Protein AF-A0A519E6A5-F1 (afdb_monomer)

Foldseek 3Di:
DLVPDDFLKKKFQPADQLLPQDDDPPPDDDQPLQDEAEDPGQFFSFKIWIANAADDPSLVLSLLLCVQQPPPDDPVSSCSSDPVVVPDDDHRDIPDMFGETEDEDDPNYKYKYFDLFKYKYKDQPPWKWWWKDAPNIIMIITWDDDPPPVRHSLVSVVNNCVVRVIQTAKMFRLDDPVCPVVLVSLCVSCCVQAVNDSSQWIWMWMAGSVGFIKTWIWGDGPPDPGSMTGTNDMDRTDIDSDSPD

pLDDT: mean 84.35, std 12.45, range [44.91, 97.38]

Secondary structure (DSSP, 8-state):
-GGG--TT-EEEESS--GGG-PPPP--SSS---SSEEE--SS-EEEEEEEESS--TTHHHHHHHHHHHHSTT--HHHHHTTSGGG--S-SSTTEEEEEEEEE----TT-EEEEE-SSEEEE---SS-EEEEEEETTEEEEEEE----SGGG-HHHHHHHHHHHTT-EEEEEE-S--GGGHHHHHHHHHHHGGGTTT-GGGEEEEEEE-TTS-EEEEEEE--TT-SSSEEEEEEEE----BSSS--

Nearest PDB structures (foldseek):
  2f9z-assembly2_D  TM=4.496E-01  e=6.636E-03  Thermotoga maritima MSB8
  1hzg-assembly1_A  TM=3.534E-01  e=3.071E-03  Escherichia coli
  4rjv-assembly2_C  TM=4.096E-01  e=3.770E+00  synthetic construct

Mean predicted aligned error: 6.35 Å

Structure (mmCIF, N/CA/C/O backbone):
data_AF-A0A519E6A5-F1
#
_entry.id   AF-A0A519E6A5-F1
#
loop_
_atom_site.group_PDB
_atom_site.id
_atom_site.type_symbol
_atom_site.label_atom_id
_atom_site.label_alt_id
_atom_site.label_comp_id
_atom_site.label_asym_id
_atom_site.label_entity_id
_atom_site.label_seq_id
_atom_site.pdbx_PDB_ins_code
_atom_site.Cartn_x
_atom_site.Cartn_y
_atom_site.Cartn_z
_atom_site.occupancy
_atom_site.B_iso_or_equiv
_atom_site.auth_seq_id
_atom_site.auth_comp_id
_atom_site.auth_asym_id
_atom_site.auth_atom_id
_atom_site.pdbx_PDB_model_num
ATOM 1 N N . MET A 1 1 ? 11.679 -4.375 5.952 1.00 85.69 1 MET A N 1
ATOM 2 C CA . MET A 1 1 ? 11.578 -4.521 4.478 1.00 85.69 1 MET A CA 1
ATOM 3 C C . MET A 1 1 ? 11.037 -3.272 3.785 1.00 85.69 1 MET A C 1
ATOM 5 O O . MET A 1 1 ? 11.608 -2.872 2.773 1.00 85.69 1 MET A O 1
ATOM 9 N N . PHE A 1 2 ? 9.936 -2.681 4.269 1.00 90.06 2 PHE A N 1
ATOM 10 C CA . PHE A 1 2 ? 9.250 -1.572 3.602 1.00 90.06 2 PHE A CA 1
ATOM 11 C C . PHE A 1 2 ? 10.129 -0.314 3.521 1.00 90.06 2 PHE A C 1
ATOM 13 O O . PHE A 1 2 ? 10.082 0.413 2.533 1.00 90.06 2 PHE A O 1
ATOM 20 N N . GLU A 1 3 ? 11.041 -0.132 4.480 1.00 89.19 3 GLU A N 1
ATOM 21 C CA . GLU A 1 3 ? 12.060 0.920 4.500 1.00 89.19 3 GLU A CA 1
ATOM 22 C C . GLU A 1 3 ? 13.059 0.866 3.337 1.00 89.19 3 GLU A C 1
ATOM 24 O O . GLU A 1 3 ? 13.729 1.856 3.054 1.00 89.19 3 GLU A O 1
ATOM 29 N N . LYS A 1 4 ? 13.175 -0.280 2.656 1.00 90.75 4 LYS A N 1
ATOM 30 C CA . LYS A 1 4 ? 14.103 -0.479 1.533 1.00 90.75 4 LYS A CA 1
ATOM 31 C C . LYS A 1 4 ? 13.436 -0.275 0.169 1.00 90.75 4 LYS A C 1
ATOM 33 O O . LYS A 1 4 ? 14.115 -0.364 -0.858 1.00 90.75 4 LYS A O 1
ATOM 38 N N . ILE A 1 5 ? 12.122 -0.045 0.133 1.00 94.38 5 ILE A N 1
ATOM 39 C CA . ILE A 1 5 ? 11.362 0.103 -1.111 1.00 94.38 5 ILE A CA 1
ATOM 40 C C . ILE A 1 5 ? 11.684 1.455 -1.760 1.00 94.38 5 ILE A C 1
ATOM 42 O O . ILE A 1 5 ? 11.867 2.461 -1.081 1.00 94.38 5 ILE A O 1
ATOM 46 N N . LYS A 1 6 ? 11.791 1.473 -3.091 1.00 93.75 6 LYS A N 1
ATOM 47 C CA . LYS A 1 6 ? 12.136 2.646 -3.900 1.00 93.75 6 LYS A CA 1
ATOM 48 C C . LYS A 1 6 ? 11.366 2.602 -5.236 1.00 93.75 6 LYS A C 1
ATOM 50 O O . LYS A 1 6 ? 11.028 1.502 -5.675 1.00 93.75 6 LYS A O 1
ATOM 55 N N . PRO A 1 7 ? 11.161 3.733 -5.939 1.00 95.56 7 PRO A N 1
ATOM 56 C CA . PRO A 1 7 ? 10.425 3.776 -7.216 1.00 95.56 7 PRO A CA 1
ATOM 57 C C . PRO A 1 7 ? 10.974 2.813 -8.279 1.00 95.56 7 PRO A C 1
ATOM 59 O O . PRO A 1 7 ? 12.165 2.837 -8.528 1.00 95.56 7 PRO A O 1
ATOM 62 N N . GLY A 1 8 ? 10.183 1.942 -8.893 1.00 93.25 8 GLY A N 1
ATOM 63 C CA . GLY A 1 8 ? 10.650 0.885 -9.799 1.00 93.25 8 GLY A CA 1
ATOM 64 C C . GLY A 1 8 ? 10.977 -0.436 -9.092 1.00 93.25 8 GLY A C 1
ATOM 65 O O . GLY A 1 8 ? 11.491 -1.355 -9.713 1.00 93.25 8 GLY A O 1
ATOM 66 N N . HIS A 1 9 ? 10.714 -0.561 -7.789 1.00 94.19 9 HIS A N 1
ATOM 67 C CA . HIS A 1 9 ? 10.549 -1.883 -7.172 1.00 94.19 9 HIS A CA 1
ATOM 68 C C . HIS A 1 9 ? 9.141 -2.415 -7.444 1.00 94.19 9 HIS A C 1
ATOM 70 O O . HIS A 1 9 ? 8.232 -1.640 -7.737 1.00 94.19 9 HIS A O 1
ATOM 76 N N . VAL A 1 10 ? 8.964 -3.726 -7.309 1.00 94.00 10 VAL A N 1
ATOM 77 C CA . VAL A 1 10 ? 7.671 -4.400 -7.456 1.00 94.00 10 VAL A CA 1
ATOM 78 C C . VAL A 1 10 ? 7.206 -4.934 -6.109 1.00 94.00 10 VAL A C 1
ATOM 80 O O . VAL A 1 10 ? 7.981 -5.584 -5.405 1.00 94.00 10 VAL A O 1
ATOM 83 N N . LEU A 1 11 ? 5.947 -4.662 -5.767 1.00 95.44 11 LEU A N 1
ATOM 84 C CA . LEU A 1 11 ? 5.195 -5.392 -4.751 1.00 95.44 11 LEU A CA 1
ATOM 85 C C . LEU A 1 11 ? 4.499 -6.567 -5.434 1.00 95.44 11 LEU A C 1
ATOM 87 O O . LEU A 1 11 ? 3.671 -6.355 -6.316 1.00 95.44 11 LEU A O 1
ATOM 91 N N . ARG A 1 12 ? 4.829 -7.787 -5.024 1.00 93.81 12 ARG A N 1
ATOM 92 C CA . ARG A 1 12 ? 4.220 -9.016 -5.528 1.00 93.81 12 ARG A CA 1
ATOM 93 C C . ARG A 1 12 ? 3.328 -9.623 -4.461 1.00 93.81 12 ARG A C 1
ATOM 95 O O . ARG A 1 12 ? 3.822 -10.071 -3.425 1.00 93.81 12 ARG A O 1
ATOM 102 N N . PHE A 1 13 ? 2.026 -9.657 -4.715 1.00 93.56 13 PHE A N 1
ATOM 103 C CA . PHE A 1 13 ? 1.047 -10.225 -3.790 1.00 93.56 13 PHE A CA 1
ATOM 104 C C . PHE A 1 13 ? 0.799 -11.706 -4.117 1.00 93.56 13 PHE A C 1
ATOM 106 O O . PHE A 1 13 ? 0.029 -12.038 -5.011 1.00 93.56 13 PHE A O 1
ATOM 113 N N . ASN A 1 14 ? 1.432 -12.628 -3.387 1.00 90.00 14 ASN A N 1
ATOM 114 C CA . ASN A 1 14 ? 1.323 -14.071 -3.668 1.00 90.00 14 ASN A CA 1
ATOM 115 C C . ASN A 1 14 ? -0.021 -14.697 -3.242 1.00 90.00 14 ASN A C 1
ATOM 117 O O . ASN A 1 14 ? -0.228 -15.890 -3.449 1.00 90.00 14 ASN A O 1
ATOM 121 N N . GLY A 1 15 ? -0.902 -13.922 -2.607 1.00 86.12 15 GLY A N 1
ATOM 122 C CA . GLY A 1 15 ? -2.275 -14.311 -2.294 1.00 86.12 15 GLY A CA 1
ATOM 123 C C . GLY A 1 15 ? -3.263 -13.592 -3.205 1.00 86.12 15 GLY A C 1
ATOM 124 O O . GLY A 1 15 ? -3.339 -13.858 -4.403 1.00 86.12 15 GLY A O 1
ATOM 125 N N . THR A 1 16 ? -4.011 -12.660 -2.626 1.00 88.00 16 THR A N 1
ATOM 126 C CA . THR A 1 16 ? -5.052 -11.898 -3.326 1.00 88.00 16 THR A CA 1
ATOM 127 C C . THR A 1 16 ? -4.467 -10.615 -3.911 1.00 88.00 16 THR A C 1
ATOM 129 O O . THR A 1 16 ? -3.743 -9.904 -3.214 1.00 88.00 16 THR A O 1
ATOM 132 N N . ASP A 1 17 ? -4.796 -10.286 -5.166 1.00 90.25 17 ASP A N 1
ATOM 133 C CA . ASP A 1 17 ? -4.488 -8.959 -5.707 1.00 90.25 17 ASP A CA 1
ATOM 134 C C . ASP A 1 17 ? -5.293 -7.909 -4.935 1.00 90.25 17 ASP A C 1
ATOM 136 O O . ASP A 1 17 ? -6.527 -7.991 -4.945 1.00 90.25 17 ASP A O 1
ATOM 140 N N . PRO A 1 18 ? -4.650 -6.900 -4.317 1.00 89.94 18 PRO A N 1
ATOM 141 C CA . PRO A 1 18 ? -5.379 -5.803 -3.707 1.00 89.94 18 PRO A CA 1
ATOM 142 C C . PRO A 1 18 ? -6.392 -5.167 -4.663 1.00 89.94 18 PRO A C 1
ATOM 144 O O . PRO A 1 18 ? -7.473 -4.809 -4.219 1.00 89.94 18 PRO A O 1
ATOM 147 N N . GLY A 1 19 ? -6.093 -5.063 -5.964 1.00 87.19 19 GLY A N 1
ATOM 148 C CA . GLY A 1 19 ? -6.992 -4.481 -6.967 1.00 87.19 19 GLY A CA 1
ATOM 149 C C . GLY A 1 19 ? -8.316 -5.230 -7.151 1.00 87.19 19 GLY A C 1
ATOM 150 O O . GLY A 1 19 ? -9.294 -4.619 -7.570 1.00 87.19 19 GLY A O 1
ATOM 151 N N . ASN A 1 20 ? -8.364 -6.513 -6.784 1.00 86.50 20 ASN A N 1
ATOM 152 C CA . ASN A 1 20 ? -9.553 -7.362 -6.901 1.00 86.50 20 ASN A CA 1
ATOM 153 C C . ASN A 1 20 ? -10.357 -7.456 -5.595 1.00 86.50 20 ASN A C 1
ATOM 155 O O . ASN A 1 20 ? -11.395 -8.117 -5.561 1.00 86.50 20 ASN A O 1
ATOM 159 N N . ILE A 1 21 ? -9.888 -6.833 -4.509 1.00 85.75 21 ILE A N 1
ATOM 160 C CA . ILE A 1 21 ? -10.615 -6.815 -3.239 1.00 85.75 21 ILE A CA 1
ATOM 161 C C . ILE A 1 21 ? -11.747 -5.797 -3.354 1.00 85.75 21 ILE A C 1
ATOM 163 O O . ILE A 1 21 ? -11.518 -4.585 -3.366 1.00 85.75 21 ILE A O 1
ATOM 167 N N . VAL A 1 22 ? -12.969 -6.314 -3.454 1.00 78.19 22 VAL A N 1
ATOM 168 C CA . VAL A 1 22 ? -14.191 -5.515 -3.523 1.00 78.19 22 VAL A CA 1
ATOM 169 C C . VAL A 1 22 ? -14.708 -5.298 -2.104 1.00 78.19 22 VAL A C 1
ATOM 171 O O . VAL A 1 22 ? -14.960 -6.279 -1.398 1.00 78.19 22 VAL A O 1
ATOM 174 N N . PRO A 1 23 ? -14.885 -4.043 -1.664 1.00 76.56 23 PRO A N 1
ATOM 175 C CA . PRO A 1 23 ? -15.472 -3.789 -0.365 1.00 76.56 23 PRO A CA 1
ATOM 176 C C . PRO A 1 23 ? -16.902 -4.329 -0.264 1.00 76.56 23 PRO A C 1
ATOM 178 O O . PRO A 1 23 ? -17.639 -4.292 -1.253 1.00 76.56 23 PRO A O 1
ATOM 181 N N . PRO A 1 24 ? -17.337 -4.797 0.920 1.00 72.69 24 PRO A N 1
ATOM 182 C CA . PRO A 1 24 ? -18.739 -5.112 1.148 1.00 72.69 24 PRO A CA 1
ATOM 183 C C . PRO A 1 24 ? -19.619 -3.912 0.798 1.00 72.69 24 PRO A C 1
ATOM 185 O O . PRO A 1 24 ? -19.253 -2.768 1.079 1.00 72.69 24 PRO A O 1
ATOM 188 N N . ALA A 1 25 ? -20.796 -4.174 0.226 1.00 68.81 25 ALA A N 1
ATOM 189 C CA . ALA A 1 25 ? -21.765 -3.123 -0.052 1.00 68.81 25 ALA A CA 1
ATOM 190 C C . ALA A 1 25 ? -22.071 -2.331 1.230 1.00 68.81 25 ALA A C 1
ATOM 192 O O . ALA A 1 25 ? -22.265 -2.909 2.306 1.00 68.81 25 ALA A O 1
ATOM 193 N N . ALA A 1 26 ? -22.124 -1.004 1.117 1.00 61.91 26 ALA A N 1
ATOM 194 C CA . ALA A 1 26 ? -22.554 -0.155 2.215 1.00 61.91 26 ALA A CA 1
ATOM 195 C C . ALA A 1 26 ? -24.031 -0.458 2.515 1.00 61.91 26 ALA A C 1
ATOM 197 O O . ALA A 1 26 ? -24.935 -0.038 1.803 1.00 61.91 26 ALA A O 1
ATOM 198 N N . THR A 1 27 ? -24.279 -1.236 3.566 1.00 57.34 27 THR A N 1
ATOM 199 C CA . THR A 1 27 ? -25.630 -1.607 4.021 1.00 57.34 27 THR A CA 1
ATOM 200 C C . THR A 1 27 ? -26.369 -0.481 4.755 1.00 57.34 27 THR A C 1
ATOM 202 O O . THR A 1 27 ? -27.529 -0.655 5.108 1.00 57.34 27 THR A O 1
ATOM 205 N N . ALA A 1 28 ? -25.715 0.657 5.013 1.00 55.38 28 ALA A N 1
ATOM 206 C CA . ALA A 1 28 ? -26.284 1.780 5.754 1.00 55.38 28 ALA A CA 1
ATOM 207 C C . ALA A 1 28 ? -26.576 2.952 4.810 1.00 55.38 28 ALA A C 1
ATOM 209 O O . ALA A 1 28 ? -25.737 3.318 3.987 1.00 55.38 28 ALA A O 1
ATOM 210 N N . VAL A 1 29 ? -27.759 3.553 4.953 1.00 50.91 29 VAL A N 1
ATOM 211 C CA . VAL A 1 29 ? -28.113 4.812 4.289 1.00 50.91 29 VAL A CA 1
ATOM 212 C C . VAL A 1 29 ? -27.473 5.946 5.092 1.00 50.91 29 VAL A C 1
ATOM 214 O O . VAL A 1 29 ? -27.992 6.343 6.131 1.00 50.91 29 VAL A O 1
ATOM 217 N N . GLY A 1 30 ? -26.320 6.435 4.633 1.00 55.16 30 GLY A N 1
ATOM 218 C CA . GLY A 1 30 ? -25.562 7.510 5.284 1.00 55.16 30 GLY A CA 1
ATOM 219 C C . GLY A 1 30 ? -24.211 7.063 5.853 1.00 55.16 30 GLY A C 1
ATOM 220 O O . GLY A 1 30 ? -23.898 5.876 5.921 1.00 55.16 30 GLY A O 1
ATOM 221 N N . ASN A 1 31 ? -23.389 8.042 6.240 1.00 58.28 31 ASN A N 1
ATOM 222 C CA . ASN A 1 31 ? -22.068 7.810 6.825 1.00 58.28 31 ASN A CA 1
ATOM 223 C C . ASN A 1 31 ? -22.216 7.423 8.305 1.00 58.28 31 ASN A C 1
ATOM 225 O O . ASN A 1 31 ? -22.321 8.309 9.152 1.00 58.28 31 ASN A O 1
ATOM 229 N N . ASP A 1 32 ? -22.211 6.128 8.629 1.00 61.38 32 ASP A N 1
ATOM 230 C CA . ASP A 1 32 ? -22.093 5.671 10.020 1.00 61.38 32 ASP A CA 1
ATOM 231 C C . ASP A 1 32 ? -20.624 5.456 10.399 1.00 61.38 32 ASP A C 1
ATOM 233 O O . ASP A 1 32 ? -20.059 4.363 10.357 1.00 61.38 32 ASP A O 1
ATOM 237 N N . ILE A 1 33 ? -20.014 6.572 10.770 1.00 61.88 33 ILE A N 1
ATOM 238 C CA . ILE A 1 33 ? -18.617 6.696 11.192 1.00 61.88 33 ILE A CA 1
ATOM 239 C C . ILE A 1 33 ? -18.444 6.488 12.701 1.00 61.88 33 ILE A C 1
ATOM 241 O O . ILE A 1 33 ? -17.343 6.655 13.224 1.00 61.88 33 ILE A O 1
ATOM 245 N N . THR A 1 34 ? -19.533 6.168 13.407 1.00 61.12 34 THR A N 1
ATOM 246 C CA . THR A 1 34 ? -19.558 6.044 14.871 1.00 61.12 34 THR A CA 1
ATOM 247 C C . THR A 1 34 ? -19.243 4.630 15.356 1.00 61.12 34 THR A C 1
ATOM 249 O O . THR A 1 34 ? -18.907 4.440 16.529 1.00 61.12 34 THR A O 1
ATOM 252 N N . ALA A 1 35 ? -19.274 3.648 14.451 1.00 66.12 35 ALA A N 1
ATOM 253 C CA . ALA A 1 35 ? -18.934 2.259 14.720 1.00 66.12 35 ALA A CA 1
ATOM 254 C C . ALA A 1 35 ? -17.672 1.818 13.961 1.00 66.12 35 ALA A C 1
ATOM 256 O O . ALA A 1 35 ? -17.464 2.154 12.794 1.00 66.12 35 ALA A O 1
ATOM 257 N N . GLU A 1 36 ? -16.844 1.006 14.622 1.00 74.25 36 GLU A N 1
ATOM 258 C CA . GLU A 1 36 ? -15.796 0.240 13.955 1.00 74.25 36 GLU A CA 1
ATOM 259 C C . GLU A 1 36 ? -16.326 -1.146 13.587 1.00 74.25 36 GLU A C 1
ATOM 261 O O . GLU A 1 36 ? -16.901 -1.848 14.417 1.00 74.25 36 GLU A O 1
ATOM 266 N N . THR A 1 37 ? -16.153 -1.545 12.332 1.00 83.00 37 THR A N 1
ATOM 267 C CA . THR A 1 37 ? -16.633 -2.837 11.834 1.00 83.00 37 THR A CA 1
ATOM 268 C C . THR A 1 37 ? -15.453 -3.763 11.580 1.00 83.00 37 THR A C 1
ATOM 270 O O . THR A 1 37 ? -14.467 -3.371 10.955 1.00 83.00 37 THR A O 1
ATOM 273 N N . LEU A 1 38 ? -15.542 -5.007 12.053 1.00 86.25 38 LEU A N 1
ATOM 274 C CA . LEU A 1 38 ? -14.537 -6.015 11.732 1.00 86.25 38 LEU A CA 1
ATOM 275 C C . LEU A 1 38 ? -14.529 -6.270 10.218 1.00 86.25 38 LEU A C 1
ATOM 277 O O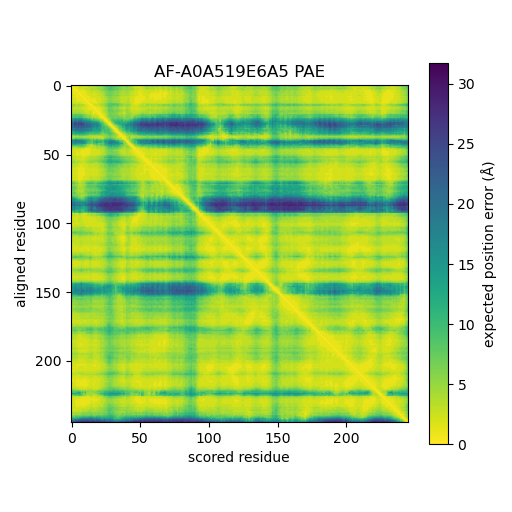 . LEU A 1 38 ? -15.549 -6.614 9.621 1.00 86.25 38 LEU A O 1
ATOM 281 N N . TRP A 1 39 ? -13.357 -6.146 9.610 1.00 87.19 39 TRP A N 1
ATOM 282 C CA . TRP A 1 39 ? -13.113 -6.444 8.211 1.00 87.19 39 TRP A CA 1
ATOM 283 C C . TRP A 1 39 ? -12.978 -7.953 8.010 1.00 87.19 39 TRP A C 1
ATOM 285 O O . TRP A 1 39 ? -11.916 -8.541 8.220 1.00 87.19 39 TRP A O 1
ATOM 295 N N . THR A 1 40 ? -14.078 -8.596 7.628 1.00 74.94 40 THR A N 1
ATOM 296 C CA . THR A 1 40 ? -14.135 -10.051 7.420 1.00 74.94 40 THR A CA 1
ATOM 297 C C . THR A 1 40 ? -13.970 -10.463 5.954 1.00 74.94 40 THR A C 1
ATOM 299 O O . THR A 1 40 ? -13.651 -11.619 5.680 1.00 74.94 40 THR A O 1
ATOM 302 N N . ALA A 1 41 ? -14.129 -9.538 5.002 1.00 64.56 41 ALA A N 1
ATOM 303 C CA . ALA A 1 41 ? -13.956 -9.806 3.575 1.00 64.56 41 ALA A CA 1
ATOM 304 C C . ALA A 1 41 ? -12.464 -9.836 3.197 1.00 64.56 41 ALA A C 1
ATOM 306 O O . ALA A 1 41 ? -11.790 -8.817 3.250 1.00 64.56 41 ALA A O 1
ATOM 307 N N . GLN A 1 42 ? -11.932 -10.997 2.805 1.00 64.44 42 GLN A N 1
ATOM 308 C CA . GLN A 1 42 ? -10.574 -11.123 2.237 1.00 64.44 42 GLN A CA 1
ATOM 309 C C . GLN A 1 42 ? -9.461 -10.495 3.108 1.00 64.44 42 GLN A C 1
ATOM 311 O O . GLN A 1 42 ? -8.570 -9.807 2.613 1.00 64.44 42 GLN A O 1
ATOM 316 N N . SER A 1 43 ? -9.495 -10.742 4.421 1.00 67.94 43 SER A N 1
ATOM 317 C CA . SER A 1 43 ? -8.489 -10.241 5.371 1.00 67.94 43 SER A CA 1
ATOM 318 C C . SER A 1 43 ? -7.082 -10.807 5.138 1.00 67.94 43 SER A C 1
ATOM 320 O O . SER A 1 43 ? -6.099 -10.172 5.506 1.00 67.94 43 SER A O 1
ATOM 322 N N . ALA A 1 44 ? -6.954 -11.965 4.487 1.00 69.81 44 ALA A N 1
ATOM 323 C CA . ALA A 1 44 ? -5.664 -12.551 4.140 1.00 69.81 44 ALA A CA 1
ATOM 324 C C . ALA A 1 44 ? -5.161 -12.019 2.786 1.00 69.81 44 ALA A C 1
ATOM 326 O O . ALA A 1 44 ? -5.459 -12.578 1.728 1.00 69.81 44 ALA A O 1
ATOM 327 N N . LEU A 1 45 ? -4.342 -10.963 2.821 1.00 83.38 45 LEU A N 1
ATOM 328 C CA . LEU A 1 45 ? -3.546 -10.556 1.656 1.00 83.38 45 LEU A CA 1
ATOM 329 C C . LEU A 1 45 ? -2.484 -11.619 1.321 1.00 83.38 45 LEU A C 1
ATOM 331 O O . LEU A 1 45 ? -2.128 -11.834 0.162 1.00 83.38 45 LEU A O 1
ATOM 335 N N . GLY A 1 46 ? -2.001 -12.306 2.359 1.00 86.06 46 GLY A N 1
ATOM 336 C CA . GLY A 1 46 ? -1.003 -13.359 2.265 1.00 86.06 46 GLY A CA 1
ATOM 337 C C . GLY A 1 46 ? 0.415 -12.800 2.241 1.00 86.06 46 GLY A C 1
ATOM 338 O O . GLY A 1 46 ? 0.718 -11.762 2.831 1.00 86.06 46 GLY A O 1
ATOM 339 N N . ARG A 1 47 ? 1.325 -13.528 1.593 1.00 92.00 47 ARG A N 1
ATOM 340 C CA . ARG A 1 47 ? 2.734 -13.139 1.511 1.00 92.00 47 ARG A CA 1
ATOM 341 C C . ARG A 1 47 ? 2.945 -12.068 0.441 1.00 92.00 47 ARG A C 1
ATOM 343 O O . ARG A 1 47 ? 2.688 -12.314 -0.738 1.00 92.00 47 ARG A O 1
ATOM 350 N N . VAL A 1 48 ? 3.507 -10.933 0.842 1.00 93.75 48 VAL A N 1
ATOM 351 C CA . VAL A 1 48 ? 3.938 -9.857 -0.058 1.00 93.75 48 VAL A CA 1
ATOM 352 C C . VAL A 1 48 ? 5.445 -9.907 -0.209 1.00 93.75 48 VAL A C 1
ATOM 354 O O . VAL A 1 48 ? 6.165 -9.734 0.774 1.00 93.75 48 VAL A O 1
ATOM 357 N N . ASP A 1 49 ? 5.917 -10.117 -1.433 1.00 93.38 49 ASP A N 1
ATOM 358 C CA . ASP A 1 49 ? 7.335 -10.036 -1.769 1.00 93.38 49 ASP A CA 1
ATOM 359 C C . ASP A 1 49 ? 7.665 -8.663 -2.350 1.00 93.38 49 ASP A C 1
ATOM 361 O O . ASP A 1 49 ? 6.884 -8.075 -3.098 1.00 93.38 49 ASP A O 1
ATOM 365 N N . VAL A 1 50 ? 8.856 -8.159 -2.037 1.00 92.88 50 VAL A N 1
ATOM 366 C CA . VAL A 1 50 ? 9.392 -6.948 -2.659 1.00 92.88 50 VAL A CA 1
ATOM 367 C C . VAL A 1 50 ? 10.552 -7.336 -3.558 1.00 92.88 50 VAL A C 1
ATOM 369 O O . VAL A 1 50 ? 11.559 -7.869 -3.087 1.00 92.88 50 VAL A O 1
ATOM 372 N N . LEU A 1 51 ? 10.441 -7.017 -4.842 1.00 89.94 51 LEU A N 1
ATOM 373 C CA . LEU A 1 51 ? 11.470 -7.293 -5.841 1.00 89.94 51 LEU A CA 1
ATOM 374 C C . LEU A 1 51 ? 12.119 -5.989 -6.285 1.00 89.94 51 LEU A C 1
ATOM 376 O O . LEU A 1 51 ? 11.435 -5.019 -6.610 1.00 89.94 51 LEU A O 1
ATOM 380 N N . SER A 1 52 ? 13.450 -5.955 -6.303 1.00 86.88 52 SER A N 1
ATOM 381 C CA . SER A 1 52 ? 14.167 -4.764 -6.766 1.00 86.88 52 SER A CA 1
ATOM 382 C C . SER A 1 52 ? 14.409 -4.724 -8.269 1.00 86.88 52 SER A C 1
ATOM 384 O O . SER A 1 52 ? 14.536 -3.622 -8.796 1.00 86.88 52 SER A O 1
ATOM 386 N N . HIS A 1 53 ? 14.468 -5.881 -8.933 1.00 81.69 53 HIS A N 1
ATOM 387 C CA . HIS A 1 53 ? 14.739 -5.994 -10.369 1.00 81.69 53 HIS A CA 1
ATOM 388 C C . HIS A 1 53 ? 13.830 -7.084 -10.950 1.00 81.69 53 HIS A C 1
ATOM 390 O O . HIS A 1 53 ? 14.261 -8.230 -11.025 1.00 81.69 53 HIS A O 1
ATOM 396 N N . PRO A 1 54 ? 12.557 -6.787 -11.272 1.00 82.56 54 PRO A N 1
ATOM 397 C CA . PRO A 1 54 ? 11.635 -7.787 -11.812 1.00 82.56 54 PRO A CA 1
ATOM 398 C C . PRO A 1 54 ? 12.088 -8.287 -13.195 1.00 82.56 54 PRO A C 1
ATOM 400 O O . PRO A 1 54 ? 12.920 -7.663 -13.847 1.00 82.56 54 PRO A O 1
ATOM 403 N N . THR A 1 55 ? 11.528 -9.406 -13.659 1.00 78.44 55 THR A N 1
ATOM 404 C CA . THR A 1 55 ? 11.813 -9.975 -14.991 1.00 78.44 55 THR A CA 1
ATOM 405 C C . THR A 1 55 ? 10.636 -9.905 -15.943 1.00 78.44 55 THR A C 1
ATOM 407 O O . THR A 1 55 ? 9.501 -9.642 -15.545 1.00 78.44 55 THR A O 1
ATOM 410 N N . GLY A 1 56 ? 10.919 -10.223 -17.208 1.00 79.12 56 GLY A N 1
ATOM 411 C CA . GLY A 1 56 ? 9.915 -10.328 -18.252 1.00 79.12 56 GLY A CA 1
ATOM 412 C C . GLY A 1 56 ? 9.348 -8.950 -18.589 1.00 79.12 56 GLY A C 1
ATOM 413 O O . GLY A 1 56 ? 10.082 -7.966 -18.499 1.00 79.12 56 GLY A O 1
ATOM 414 N N . PRO A 1 57 ? 8.047 -8.856 -18.910 1.00 79.88 57 PRO A N 1
ATOM 415 C CA . PRO A 1 57 ? 7.423 -7.602 -19.333 1.00 79.88 57 PRO A CA 1
ATOM 416 C C . PRO A 1 57 ? 7.554 -6.440 -18.334 1.00 79.88 57 PRO A C 1
ATOM 418 O O . PRO A 1 57 ? 7.444 -5.283 -18.722 1.00 79.88 57 PRO A O 1
ATOM 421 N N . LEU A 1 58 ? 7.796 -6.724 -17.048 1.00 86.31 58 LEU A N 1
ATOM 422 C CA . LEU A 1 58 ? 7.910 -5.704 -16.001 1.00 86.31 58 LEU A CA 1
ATOM 423 C C . LEU A 1 58 ? 9.301 -5.067 -15.898 1.00 86.31 58 LEU A C 1
ATOM 425 O O . LEU A 1 58 ? 9.432 -4.020 -15.265 1.00 86.31 58 LEU A O 1
ATOM 429 N N . ALA A 1 59 ? 10.333 -5.698 -16.461 1.00 84.69 59 ALA A N 1
ATOM 430 C CA . ALA A 1 59 ? 11.727 -5.291 -16.294 1.00 84.69 59 ALA A CA 1
ATOM 431 C C . ALA A 1 59 ? 11.975 -3.870 -16.831 1.00 84.69 59 ALA A C 1
ATOM 433 O O . ALA A 1 59 ? 12.384 -2.980 -16.079 1.00 84.69 59 ALA A O 1
ATOM 434 N N . ASP A 1 60 ? 11.614 -3.634 -18.093 1.00 85.62 60 ASP A N 1
ATOM 435 C CA . ASP A 1 60 ? 11.792 -2.340 -18.758 1.00 85.62 60 ASP A CA 1
ATOM 436 C C . ASP A 1 60 ? 10.922 -1.244 -18.132 1.00 85.62 60 ASP A C 1
ATOM 438 O O . ASP A 1 60 ? 11.376 -0.114 -17.935 1.00 85.62 60 ASP A O 1
ATOM 442 N N . MET A 1 61 ? 9.694 -1.589 -17.729 1.00 89.94 61 MET A N 1
ATOM 443 C CA . MET A 1 61 ? 8.783 -0.663 -17.048 1.00 89.94 61 MET A CA 1
ATOM 444 C C . MET A 1 61 ? 9.368 -0.204 -15.707 1.00 89.94 61 MET A C 1
ATOM 446 O O . MET A 1 61 ? 9.431 0.989 -15.407 1.00 89.94 61 MET A O 1
ATOM 450 N N . ALA A 1 62 ? 9.849 -1.150 -14.899 1.00 91.12 62 ALA A N 1
ATOM 451 C CA . ALA A 1 62 ? 10.487 -0.869 -13.621 1.00 91.12 62 ALA A CA 1
ATOM 452 C C . ALA A 1 62 ? 11.774 -0.041 -13.787 1.00 91.12 62 ALA A C 1
ATOM 454 O O . ALA A 1 62 ? 12.014 0.879 -12.998 1.00 91.12 62 ALA A O 1
ATOM 455 N N . ALA A 1 63 ? 12.567 -0.322 -14.828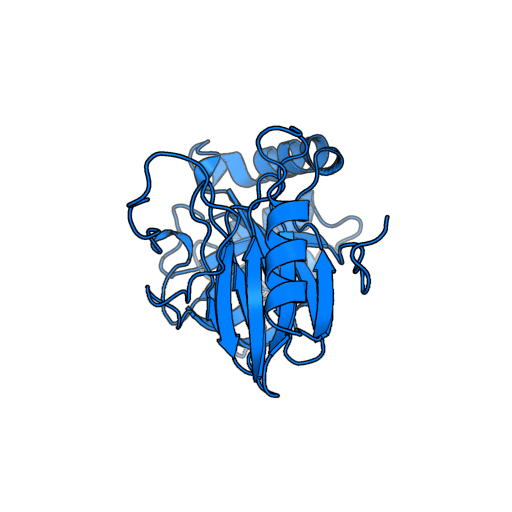 1.00 88.56 63 ALA A N 1
ATOM 456 C CA . ALA A 1 63 ? 13.759 0.448 -15.179 1.00 88.56 63 ALA A CA 1
ATOM 457 C C . ALA A 1 63 ? 13.414 1.901 -15.526 1.00 88.56 63 ALA A C 1
ATOM 459 O O . ALA A 1 63 ? 14.068 2.833 -15.049 1.00 88.56 63 ALA A O 1
ATOM 460 N N . GLU A 1 64 ? 12.369 2.109 -16.330 1.00 91.25 64 GLU A N 1
ATOM 461 C CA . GLU A 1 64 ? 11.903 3.436 -16.715 1.00 91.25 64 GLU A CA 1
ATOM 462 C C . GLU A 1 64 ? 11.449 4.246 -15.497 1.00 91.25 64 GLU A C 1
ATOM 464 O O . GLU A 1 64 ? 11.872 5.395 -15.329 1.00 91.25 64 GLU A O 1
ATOM 469 N N . VAL A 1 65 ? 10.636 3.637 -14.630 1.00 94.31 65 VAL A N 1
ATOM 470 C CA . VAL A 1 65 ? 10.173 4.251 -13.380 1.00 94.31 65 VAL A CA 1
ATOM 471 C C . VAL A 1 65 ? 11.363 4.616 -12.496 1.00 94.31 65 VAL A C 1
ATOM 473 O O . VAL A 1 65 ? 11.453 5.750 -12.023 1.00 94.31 65 VAL A O 1
ATOM 476 N N . ALA A 1 66 ? 12.320 3.702 -12.316 1.00 92.88 66 ALA A N 1
ATOM 477 C CA . ALA A 1 66 ? 13.524 3.968 -11.537 1.00 92.88 66 ALA A CA 1
ATOM 478 C C . ALA A 1 66 ? 14.346 5.125 -12.130 1.00 92.88 66 ALA A C 1
ATOM 480 O O . ALA A 1 66 ? 14.764 6.009 -11.387 1.00 92.88 66 ALA A O 1
ATOM 481 N N . ARG A 1 67 ? 14.535 5.164 -13.454 1.00 91.69 67 ARG A N 1
ATOM 482 C CA . ARG A 1 67 ? 15.266 6.230 -14.158 1.00 91.69 67 ARG A CA 1
ATOM 483 C C . ARG A 1 67 ? 14.610 7.598 -13.983 1.00 91.69 67 ARG A C 1
ATOM 485 O O . ARG A 1 67 ? 15.311 8.578 -13.760 1.00 91.69 67 ARG A O 1
ATOM 492 N N . LYS A 1 68 ? 13.283 7.673 -14.113 1.00 93.94 68 LYS A N 1
ATOM 493 C CA . LYS A 1 68 ? 12.545 8.945 -14.095 1.00 93.94 68 LYS A CA 1
ATOM 494 C C . LYS A 1 68 ? 12.255 9.457 -12.682 1.00 93.94 68 LYS A C 1
ATOM 496 O O . LYS A 1 68 ? 12.121 10.663 -12.508 1.00 93.94 68 LYS A O 1
ATOM 501 N N . LEU A 1 69 ? 12.158 8.569 -11.689 1.00 94.81 69 LEU A N 1
ATOM 502 C CA . LEU A 1 69 ? 11.704 8.915 -10.334 1.00 94.81 69 LEU A CA 1
ATOM 503 C C . LEU A 1 69 ? 12.761 8.715 -9.234 1.00 94.81 69 LEU A C 1
ATOM 505 O O . LEU A 1 69 ? 12.477 8.987 -8.069 1.00 94.81 69 LEU A O 1
ATOM 509 N N . ARG A 1 70 ? 13.981 8.260 -9.559 1.00 90.69 70 ARG A N 1
ATOM 510 C CA . ARG A 1 70 ? 15.110 8.216 -8.610 1.00 90.69 70 ARG A CA 1
ATOM 511 C C . ARG A 1 70 ? 16.230 9.160 -9.051 1.00 90.69 70 ARG A C 1
ATOM 513 O O . ARG A 1 70 ? 17.059 8.770 -9.876 1.00 90.69 70 ARG A O 1
ATOM 520 N N . PRO A 1 71 ? 16.312 10.368 -8.474 1.00 85.44 71 PRO A N 1
ATOM 521 C CA . PRO A 1 71 ? 17.443 11.258 -8.707 1.00 85.44 71 PRO A CA 1
ATOM 522 C C . PRO A 1 71 ? 18.774 10.559 -8.387 1.00 85.44 71 PRO A C 1
ATOM 524 O O . PRO A 1 71 ? 18.912 9.930 -7.337 1.00 85.44 71 PRO A O 1
ATOM 527 N N . GLY A 1 72 ? 19.747 10.647 -9.298 1.00 82.56 72 GLY A N 1
ATOM 528 C CA . GLY A 1 72 ? 21.105 10.132 -9.081 1.00 82.56 72 GLY A CA 1
ATOM 529 C C . GLY A 1 72 ? 21.276 8.610 -9.178 1.00 82.56 72 GLY A C 1
ATOM 530 O O . GLY A 1 72 ? 22.301 8.087 -8.740 1.00 82.56 72 GLY A O 1
ATOM 531 N N . ILE A 1 73 ? 20.312 7.868 -9.736 1.00 83.81 73 ILE A N 1
ATOM 532 C CA . ILE A 1 73 ? 20.517 6.439 -10.013 1.00 83.81 73 ILE A CA 1
ATOM 533 C C . ILE A 1 73 ? 21.632 6.240 -11.056 1.00 83.81 73 ILE A C 1
ATOM 535 O O . ILE A 1 73 ? 21.610 6.840 -12.129 1.00 83.81 73 ILE A O 1
ATOM 539 N N . SER A 1 74 ? 22.623 5.396 -10.746 1.00 80.75 74 SER A N 1
ATOM 540 C CA . SER A 1 74 ? 23.752 5.151 -11.650 1.00 80.75 74 SER A CA 1
ATOM 541 C C . SER A 1 74 ? 23.352 4.316 -12.869 1.00 80.75 74 SER A C 1
ATOM 543 O O . SER A 1 74 ? 22.454 3.472 -12.796 1.00 80.75 74 SER A O 1
ATOM 545 N N . LEU A 1 75 ? 24.080 4.489 -13.977 1.00 76.25 75 LEU A N 1
ATOM 546 C CA . LEU A 1 75 ? 23.894 3.690 -15.194 1.00 76.25 75 LEU A CA 1
ATOM 547 C C . LEU A 1 75 ? 24.070 2.192 -14.929 1.00 76.25 75 LEU A C 1
ATOM 549 O O . LEU A 1 75 ? 23.266 1.400 -15.401 1.00 76.25 75 LEU A O 1
ATOM 553 N N . THR A 1 76 ? 25.041 1.799 -14.101 1.00 75.44 76 THR A N 1
ATOM 554 C CA . THR A 1 76 ? 25.228 0.399 -13.685 1.00 75.44 76 THR A CA 1
ATOM 555 C C . THR A 1 76 ? 23.998 -0.145 -12.959 1.00 75.44 76 THR A C 1
ATOM 557 O O . THR A 1 76 ? 23.604 -1.293 -13.159 1.00 75.44 76 THR A O 1
ATOM 560 N N . ARG A 1 77 ? 23.346 0.679 -12.125 1.00 76.12 77 ARG A N 1
ATOM 561 C CA . ARG A 1 77 ? 22.124 0.269 -11.431 1.00 76.12 77 ARG A CA 1
ATOM 562 C C . ARG A 1 77 ? 20.942 0.172 -12.390 1.00 76.12 77 ARG A C 1
ATOM 564 O O . ARG A 1 77 ? 20.159 -0.758 -12.248 1.00 76.12 77 ARG A O 1
ATOM 571 N N . LEU A 1 78 ? 20.824 1.072 -13.363 1.00 76.19 78 LEU A N 1
ATOM 572 C CA . LEU A 1 78 ? 19.803 0.979 -14.412 1.00 76.19 78 LEU A CA 1
ATOM 573 C C . LEU A 1 78 ? 20.014 -0.243 -15.311 1.00 76.19 78 LEU A C 1
ATOM 575 O O . LEU A 1 78 ? 19.061 -0.968 -15.573 1.00 76.19 78 LEU A O 1
ATOM 579 N N . ALA A 1 79 ? 21.257 -0.530 -15.699 1.00 72.38 79 ALA A N 1
ATOM 580 C CA . ALA A 1 79 ? 21.606 -1.698 -16.502 1.00 72.38 79 ALA A CA 1
ATOM 581 C C . ALA A 1 79 ? 21.173 -3.006 -15.825 1.00 72.38 79 ALA A C 1
ATOM 583 O O . ALA A 1 79 ? 20.698 -3.908 -16.507 1.00 72.38 79 ALA A O 1
ATOM 584 N N . SER A 1 80 ? 21.228 -3.079 -14.486 1.00 72.25 80 SER A N 1
ATOM 585 C CA . SER A 1 80 ? 20.776 -4.255 -13.727 1.00 72.25 80 SER A CA 1
ATOM 586 C C . SER A 1 80 ? 19.264 -4.530 -13.767 1.00 72.25 80 SER A C 1
ATOM 588 O O . SER A 1 80 ? 18.830 -5.550 -13.238 1.00 72.25 80 SER A O 1
ATOM 590 N N . TYR A 1 81 ? 18.461 -3.655 -14.383 1.00 71.56 81 TYR A N 1
ATOM 591 C CA . TYR A 1 81 ? 17.057 -3.933 -14.705 1.00 71.56 81 TYR A CA 1
ATOM 592 C C . TYR A 1 81 ? 16.874 -4.607 -16.078 1.00 71.56 81 TYR A C 1
ATOM 594 O O . TYR A 1 81 ? 15.787 -5.099 -16.345 1.00 71.56 81 TYR A O 1
ATOM 602 N N . SER A 1 82 ? 17.896 -4.633 -16.942 1.00 67.75 82 SER A N 1
ATOM 603 C CA . SER A 1 82 ? 17.798 -5.134 -18.322 1.00 67.75 82 SER A CA 1
ATOM 604 C C . SER A 1 82 ? 18.207 -6.597 -18.466 1.00 67.75 82 SER A C 1
ATOM 606 O O . SER A 1 82 ? 19.029 -7.098 -17.699 1.00 67.75 82 SER A O 1
ATOM 608 N N . ASP A 1 83 ? 17.696 -7.247 -19.512 1.00 61.47 83 ASP A N 1
ATOM 609 C CA . ASP A 1 83 ? 17.967 -8.645 -19.868 1.00 61.47 83 ASP A CA 1
ATOM 610 C C . ASP A 1 83 ? 19.444 -8.961 -20.140 1.00 61.47 83 ASP A C 1
ATOM 612 O O . ASP A 1 83 ? 19.890 -10.069 -19.854 1.00 61.47 83 ASP A O 1
ATOM 616 N N . ILE A 1 84 ? 20.216 -7.976 -20.601 1.00 58.81 84 ILE A N 1
ATOM 617 C CA . ILE A 1 84 ? 21.625 -8.129 -20.999 1.00 58.81 84 ILE A CA 1
ATOM 618 C C . ILE A 1 84 ? 22.567 -8.208 -19.786 1.00 58.81 84 ILE A C 1
ATOM 620 O O . ILE A 1 84 ? 23.587 -8.882 -19.842 1.00 58.81 84 ILE A O 1
ATOM 624 N N . ALA A 1 85 ? 22.227 -7.566 -18.663 1.00 58.12 85 ALA A N 1
ATOM 625 C CA . ALA A 1 85 ? 23.040 -7.586 -17.439 1.00 58.12 85 ALA A CA 1
ATOM 626 C C . ALA A 1 85 ? 22.580 -8.650 -16.417 1.00 58.12 85 ALA A C 1
ATOM 628 O O . ALA A 1 85 ? 22.991 -8.614 -15.253 1.00 58.12 85 ALA A O 1
ATOM 629 N N . LYS A 1 86 ? 21.707 -9.587 -16.825 1.00 55.75 86 LYS A N 1
ATOM 630 C CA . LYS A 1 86 ? 21.100 -10.625 -15.966 1.00 55.75 86 LYS A CA 1
ATOM 631 C C . LYS A 1 86 ? 22.055 -11.744 -15.529 1.00 55.75 86 LYS A C 1
ATOM 633 O O . LYS A 1 86 ? 21.605 -12.688 -14.884 1.00 55.75 86 LYS A O 1
ATOM 638 N N . GLU A 1 87 ? 23.360 -11.629 -15.776 1.00 47.88 87 GLU A N 1
ATOM 639 C CA . GLU A 1 87 ? 24.382 -12.605 -15.348 1.00 47.88 87 GLU A CA 1
ATOM 640 C C . GLU A 1 87 ? 24.565 -12.724 -13.810 1.00 47.88 87 GLU A C 1
ATOM 642 O O . GLU A 1 87 ? 25.442 -13.438 -13.332 1.00 47.88 87 GLU A O 1
ATOM 647 N N . HIS A 1 88 ? 23.696 -12.111 -12.994 1.00 51.53 88 HIS A N 1
ATOM 648 C CA . HIS A 1 88 ? 23.626 -12.322 -11.544 1.00 51.53 88 HIS A CA 1
ATOM 649 C C . HIS A 1 88 ? 22.284 -12.965 -11.133 1.00 51.53 88 HIS A C 1
ATOM 651 O O . HIS A 1 88 ? 21.251 -12.297 -11.127 1.00 51.53 88 HIS A O 1
ATOM 657 N N . SER A 1 89 ? 22.282 -14.229 -10.698 1.00 50.72 89 SER A N 1
ATOM 658 C CA . SER A 1 89 ? 21.128 -14.872 -10.024 1.00 50.72 89 SER A CA 1
ATOM 659 C C . SER A 1 89 ? 21.392 -14.983 -8.500 1.00 50.72 89 SER A C 1
ATOM 661 O O . SER A 1 89 ? 22.535 -14.827 -8.084 1.00 50.72 89 SER A O 1
ATOM 663 N N . SER A 1 90 ? 20.437 -15.161 -7.574 1.00 44.91 90 SER A N 1
ATOM 664 C CA . SER A 1 90 ? 19.178 -15.918 -7.612 1.00 44.91 90 SER A CA 1
ATOM 665 C C . SER A 1 90 ? 17.913 -15.044 -7.481 1.00 44.91 90 SER A C 1
ATOM 667 O O . SER A 1 90 ? 17.775 -14.221 -6.581 1.00 44.91 90 SER A O 1
ATOM 669 N N . GLN A 1 91 ? 16.986 -15.216 -8.431 1.00 49.84 91 GLN A N 1
ATOM 670 C CA . GLN A 1 91 ? 15.666 -14.571 -8.548 1.00 49.84 91 GLN A CA 1
ATOM 671 C C . GLN A 1 91 ? 15.615 -13.058 -8.229 1.00 49.84 91 GLN A C 1
ATOM 673 O O . GLN A 1 91 ? 15.042 -12.633 -7.228 1.00 49.84 91 GLN A O 1
ATOM 678 N N . ASN A 1 92 ? 16.128 -12.211 -9.133 1.00 55.69 92 ASN A N 1
ATOM 679 C CA . ASN A 1 92 ? 15.534 -10.878 -9.383 1.00 55.69 92 ASN A CA 1
ATOM 680 C C . ASN A 1 92 ? 15.482 -9.932 -8.167 1.00 55.69 92 ASN A C 1
ATOM 682 O O . ASN A 1 92 ? 14.597 -9.085 -7.998 1.00 55.69 92 ASN A O 1
ATOM 686 N N . ARG A 1 93 ? 16.511 -10.117 -7.325 1.00 70.75 93 ARG A N 1
ATOM 687 C CA . ARG A 1 93 ? 16.856 -9.415 -6.086 1.00 70.75 93 ARG A CA 1
ATOM 688 C C . ARG A 1 93 ? 15.640 -9.075 -5.233 1.00 70.75 93 ARG A C 1
ATOM 690 O O . ARG A 1 93 ? 15.242 -7.913 -5.088 1.00 70.75 93 ARG A O 1
ATOM 697 N N . PHE A 1 94 ? 15.114 -10.128 -4.632 1.00 80.62 94 PHE A N 1
ATOM 698 C CA . PHE A 1 94 ? 14.283 -10.092 -3.442 1.00 80.62 94 PHE A CA 1
ATOM 699 C C . PHE A 1 94 ? 14.873 -9.167 -2.363 1.00 80.62 94 PHE A C 1
ATOM 701 O O . PHE A 1 94 ? 16.019 -9.315 -1.941 1.00 80.62 94 PHE A O 1
ATOM 708 N N . ILE A 1 95 ? 14.087 -8.184 -1.933 1.00 86.50 95 ILE A N 1
ATOM 709 C CA . ILE A 1 95 ? 14.428 -7.264 -0.840 1.00 86.50 95 ILE A CA 1
ATOM 710 C C . ILE A 1 95 ? 13.964 -7.829 0.503 1.00 86.50 95 ILE A C 1
ATOM 712 O O . ILE A 1 95 ? 14.570 -7.554 1.542 1.00 86.50 95 ILE A O 1
ATOM 716 N N . GLY A 1 96 ? 12.869 -8.584 0.485 1.00 90.19 96 GLY A N 1
ATOM 717 C CA . GLY A 1 96 ? 12.236 -9.146 1.664 1.00 90.19 96 GLY A CA 1
ATOM 718 C C . GLY A 1 96 ? 10.788 -9.535 1.393 1.00 90.19 96 GLY A C 1
ATOM 719 O O . GLY A 1 96 ? 10.212 -9.161 0.368 1.00 90.19 96 GLY A O 1
ATOM 720 N N . ALA A 1 97 ? 10.217 -10.264 2.348 1.00 92.62 97 ALA A N 1
ATOM 721 C CA . ALA A 1 97 ? 8.819 -10.661 2.371 1.00 92.62 97 ALA A CA 1
ATOM 722 C C . ALA A 1 97 ? 8.206 -10.349 3.733 1.00 92.62 97 ALA A C 1
ATOM 724 O O . ALA A 1 97 ? 8.900 -10.395 4.750 1.00 92.62 97 ALA A O 1
ATOM 725 N N . ALA A 1 98 ? 6.902 -10.102 3.745 1.00 93.12 98 ALA A N 1
ATOM 726 C CA . ALA A 1 98 ? 6.094 -10.099 4.954 1.00 93.12 98 ALA A CA 1
ATOM 727 C C . ALA A 1 98 ? 4.800 -10.854 4.693 1.00 93.12 98 ALA A C 1
ATOM 729 O O . ALA A 1 98 ? 4.242 -10.805 3.597 1.00 93.12 98 ALA A O 1
ATOM 730 N N . LEU A 1 99 ? 4.314 -11.529 5.730 1.00 92.88 99 LEU A N 1
ATOM 731 C CA . LEU A 1 99 ? 2.908 -11.886 5.795 1.00 92.88 99 LEU A CA 1
ATOM 732 C C . LEU A 1 99 ? 2.133 -10.620 6.134 1.00 92.88 99 LEU A C 1
ATOM 734 O O . LEU A 1 99 ? 2.428 -9.952 7.130 1.00 92.88 99 LEU A O 1
ATOM 738 N N . CYS A 1 100 ? 1.180 -10.289 5.276 1.00 93.69 100 CYS A N 1
ATOM 739 C CA . CYS A 1 100 ? 0.341 -9.124 5.431 1.00 93.69 100 CYS A CA 1
ATOM 740 C C . CYS A 1 100 ? -1.121 -9.540 5.489 1.00 93.69 100 CYS A C 1
ATOM 742 O O . CYS A 1 100 ? -1.572 -10.399 4.726 1.00 93.69 100 CYS A O 1
ATOM 744 N N . ASP A 1 101 ? -1.854 -8.870 6.362 1.00 94.12 101 ASP A N 1
ATOM 745 C CA . ASP A 1 101 ? -3.301 -8.843 6.291 1.00 94.12 101 ASP A CA 1
ATOM 746 C C . ASP A 1 101 ? -3.767 -7.571 5.576 1.00 94.12 101 ASP A C 1
ATOM 748 O O . ASP A 1 101 ? -2.999 -6.619 5.382 1.00 94.12 101 ASP A O 1
ATOM 752 N N . PHE A 1 102 ? -5.032 -7.565 5.170 1.00 93.69 102 PHE A N 1
ATOM 753 C CA . PHE A 1 102 ? -5.662 -6.454 4.477 1.00 93.69 102 PHE A CA 1
ATOM 754 C C . PHE A 1 102 ? -6.835 -5.888 5.269 1.00 93.69 102 PHE A C 1
ATOM 756 O O . PHE A 1 102 ? -7.619 -6.633 5.857 1.00 93.69 102 PHE A O 1
ATOM 763 N N . VAL A 1 103 ? -6.972 -4.564 5.236 1.00 92.81 103 VAL A N 1
ATOM 764 C CA . VAL A 1 103 ? -8.177 -3.856 5.674 1.00 92.81 103 VAL A CA 1
ATOM 765 C C . VAL A 1 103 ? -8.590 -2.878 4.581 1.00 92.81 103 VAL A C 1
ATOM 767 O O . VAL A 1 103 ? -7.781 -2.073 4.125 1.00 92.81 103 VAL A O 1
ATOM 770 N N . GLY A 1 104 ? -9.832 -2.989 4.117 1.00 89.06 104 GLY A N 1
ATOM 771 C CA . GLY A 1 104 ? -10.335 -2.212 2.989 1.00 89.06 104 GLY A CA 1
ATOM 772 C C . GLY A 1 104 ? -11.068 -0.937 3.388 1.00 89.06 104 GLY A C 1
ATOM 773 O O . GLY A 1 104 ? -11.556 -0.776 4.511 1.00 89.06 104 GLY A O 1
ATOM 774 N N . TYR A 1 105 ? -11.165 -0.038 2.414 1.00 85.75 105 TYR A N 1
ATOM 775 C CA . TYR A 1 105 ? -12.000 1.150 2.485 1.00 85.75 105 TYR A CA 1
ATOM 776 C C . TYR A 1 105 ? -13.472 0.796 2.245 1.00 85.75 105 TYR A C 1
ATOM 778 O O . TYR A 1 105 ? -13.777 0.057 1.313 1.00 85.75 105 TYR A O 1
ATOM 786 N N . VAL A 1 106 ? -14.381 1.355 3.044 1.00 81.62 1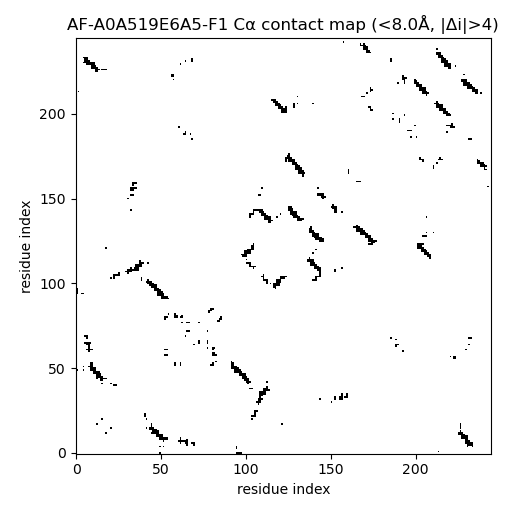06 VAL A N 1
ATOM 787 C CA . VAL A 1 106 ? -15.817 1.423 2.731 1.00 81.62 106 VAL A CA 1
ATOM 788 C C . VAL A 1 106 ? -16.267 2.843 3.023 1.00 81.62 106 VAL A C 1
ATOM 790 O O . VAL A 1 106 ? -15.979 3.367 4.102 1.00 81.62 106 VAL A O 1
ATOM 793 N N . ASP A 1 107 ? -16.976 3.447 2.070 1.00 76.56 107 ASP A N 1
ATOM 794 C CA . ASP A 1 107 ? -17.516 4.794 2.219 1.00 76.56 107 ASP A CA 1
ATOM 795 C C . ASP A 1 107 ? -18.289 4.941 3.532 1.00 76.56 107 ASP A C 1
ATOM 797 O O . ASP A 1 107 ? -19.138 4.118 3.884 1.00 76.56 107 ASP A O 1
ATOM 801 N N . GLY A 1 108 ? -17.966 6.006 4.267 1.00 73.88 108 GLY A N 1
ATOM 802 C CA . GLY A 1 108 ? -18.676 6.372 5.486 1.00 73.88 108 GLY A CA 1
ATOM 803 C C . GLY A 1 108 ? -18.493 5.411 6.659 1.00 73.88 108 GLY A C 1
ATOM 804 O O . GLY A 1 108 ? -19.288 5.484 7.588 1.00 73.88 108 GLY A O 1
ATOM 805 N N . ARG A 1 109 ? -17.488 4.524 6.640 1.00 79.31 109 ARG A N 1
ATOM 806 C CA . ARG A 1 109 ? -17.232 3.556 7.718 1.00 79.31 109 ARG A CA 1
ATOM 807 C C . ARG A 1 109 ? -15.777 3.544 8.165 1.00 79.31 109 ARG A C 1
ATOM 809 O O . ARG A 1 109 ? -14.868 3.961 7.443 1.00 79.31 109 ARG A O 1
ATOM 816 N N . SER A 1 110 ? -15.576 2.987 9.353 1.00 85.69 110 SER A N 1
ATOM 817 C CA . SER A 1 110 ? -14.264 2.608 9.863 1.00 85.69 110 SER A CA 1
ATOM 818 C C . SER A 1 110 ? -14.196 1.094 9.967 1.00 85.69 110 SER A C 1
ATOM 820 O O . SER A 1 110 ? -14.927 0.483 10.743 1.00 85.69 110 SER A O 1
ATOM 822 N N . ASN A 1 111 ? -13.324 0.478 9.175 1.00 89.12 111 ASN A N 1
ATOM 823 C CA . ASN A 1 111 ? -13.115 -0.965 9.215 1.00 89.12 111 ASN A CA 1
ATOM 824 C C . ASN A 1 111 ? -11.811 -1.273 9.927 1.00 89.12 111 ASN A C 1
ATOM 826 O O . ASN A 1 111 ? -10.835 -0.548 9.739 1.00 89.12 111 ASN A O 1
ATOM 830 N N . TYR A 1 112 ? -11.765 -2.366 10.682 1.00 91.94 112 TYR A N 1
ATOM 831 C CA . TYR A 1 112 ? -10.547 -2.813 11.345 1.00 91.94 112 TYR A CA 1
ATOM 832 C C . TYR A 1 112 ? -10.289 -4.298 11.154 1.00 91.94 112 TYR A C 1
ATOM 834 O O . TYR A 1 112 ? -11.204 -5.089 10.959 1.00 91.94 112 TYR A O 1
ATOM 842 N N . ILE A 1 113 ? -9.030 -4.689 11.295 1.00 93.44 113 ILE A N 1
ATOM 843 C CA . ILE A 1 113 ? -8.637 -6.079 11.489 1.00 93.44 113 ILE A CA 1
ATOM 844 C C . ILE A 1 113 ? -7.887 -6.221 12.810 1.00 93.44 113 ILE A C 1
ATOM 846 O O . ILE A 1 113 ? -7.097 -5.351 13.178 1.00 93.44 113 ILE A O 1
ATOM 850 N N . ALA A 1 114 ? -8.137 -7.311 13.532 1.00 93.31 114 ALA A N 1
ATOM 851 C CA . ALA A 1 114 ? -7.373 -7.681 14.714 1.00 93.31 114 ALA A CA 1
ATOM 852 C C . ALA A 1 114 ? -6.237 -8.637 14.321 1.00 93.31 114 ALA A C 1
ATOM 854 O O . ALA A 1 114 ? -6.501 -9.729 13.823 1.00 93.31 114 ALA A O 1
ATOM 855 N N . THR A 1 115 ? -4.984 -8.213 14.495 1.00 93.06 115 THR A N 1
ATOM 856 C CA . THR A 1 115 ? -3.811 -8.965 14.020 1.00 93.06 115 THR A CA 1
ATOM 857 C C . THR A 1 115 ? -2.502 -8.471 14.638 1.00 93.06 115 THR A C 1
ATOM 859 O O . THR A 1 115 ? -2.339 -7.286 14.954 1.00 93.06 115 THR A O 1
ATOM 862 N N . ASP A 1 116 ? -1.536 -9.377 14.758 1.00 92.75 116 ASP A N 1
ATOM 863 C CA . ASP A 1 116 ? -0.139 -9.108 15.104 1.00 92.75 116 ASP A CA 1
ATOM 864 C C . ASP A 1 116 ? 0.756 -8.893 13.865 1.00 92.75 116 ASP A C 1
ATOM 866 O O . ASP A 1 116 ? 1.916 -8.501 13.993 1.00 92.75 116 ASP A O 1
ATOM 870 N N . ARG A 1 117 ? 0.223 -9.094 12.654 1.00 93.81 117 ARG A N 1
ATOM 871 C CA . ARG A 1 117 ? 0.967 -9.004 11.391 1.00 93.81 117 ARG A CA 1
ATOM 872 C C . ARG A 1 117 ? 1.076 -7.578 10.859 1.00 93.81 117 ARG A C 1
ATOM 874 O O . ARG A 1 117 ? 0.460 -6.628 11.355 1.00 93.81 117 ARG A O 1
ATOM 881 N N . ALA A 1 118 ? 1.873 -7.427 9.800 1.00 95.06 118 ALA A N 1
ATOM 882 C CA . ALA A 1 118 ? 1.817 -6.228 8.978 1.00 95.06 118 ALA A CA 1
ATOM 883 C C . ALA A 1 118 ? 0.421 -6.109 8.353 1.00 95.06 118 ALA A C 1
ATOM 885 O O . ALA A 1 118 ? -0.167 -7.110 7.953 1.00 95.06 118 ALA A O 1
ATOM 886 N N . VAL A 1 119 ? -0.091 -4.890 8.243 1.00 95.94 119 VAL A N 1
ATOM 887 C CA . VAL A 1 119 ? -1.383 -4.618 7.610 1.00 95.94 119 VAL A CA 1
ATOM 888 C C . VAL A 1 119 ? -1.165 -3.659 6.458 1.00 95.94 119 VAL A C 1
ATOM 890 O O . VAL A 1 119 ? -0.487 -2.644 6.624 1.00 95.94 119 VAL A O 1
ATOM 893 N N . ILE A 1 120 ? -1.737 -3.992 5.305 1.00 95.94 120 ILE A N 1
ATOM 894 C CA . ILE A 1 120 ? -1.760 -3.153 4.111 1.00 95.94 120 ILE A CA 1
ATOM 895 C C . ILE A 1 120 ? -3.209 -2.758 3.833 1.00 95.94 120 ILE A C 1
ATOM 897 O O . ILE A 1 120 ? -4.127 -3.556 3.972 1.00 95.94 120 ILE A O 1
ATOM 901 N N . SER A 1 121 ? -3.409 -1.517 3.425 1.00 94.94 121 SER A N 1
ATOM 902 C CA . SER A 1 121 ? -4.687 -0.986 2.965 1.00 94.94 121 SER A CA 1
ATOM 903 C C . SER A 1 121 ? -4.454 -0.178 1.691 1.00 94.94 121 SER A C 1
ATOM 905 O O . SER A 1 121 ? -3.339 0.292 1.474 1.00 94.94 121 SER A O 1
ATOM 907 N N . LYS A 1 122 ? -5.480 0.015 0.861 1.00 92.38 122 LYS A N 1
ATOM 908 C CA . LYS A 1 122 ? -5.432 0.835 -0.365 1.00 92.38 122 LYS A CA 1
ATOM 909 C C . LYS A 1 122 ? -6.561 1.871 -0.386 1.00 92.38 122 LYS A C 1
ATOM 911 O O . LYS A 1 122 ? -7.359 1.909 0.544 1.00 92.38 122 LYS A O 1
ATOM 916 N N . ASP A 1 123 ? -6.624 2.665 -1.454 1.00 86.69 123 ASP A N 1
ATOM 917 C CA . ASP A 1 123 ? -7.693 3.638 -1.749 1.00 86.69 123 ASP A CA 1
ATOM 918 C C . ASP A 1 123 ? -7.775 4.808 -0.757 1.00 86.69 123 ASP A C 1
ATOM 920 O O . ASP A 1 123 ? -8.845 5.257 -0.353 1.00 86.69 123 ASP A O 1
ATOM 924 N N . PHE A 1 124 ? -6.619 5.335 -0.358 1.00 87.31 124 PHE A N 1
ATOM 925 C CA . PHE A 1 124 ? -6.565 6.521 0.490 1.00 87.31 124 PHE A CA 1
ATOM 926 C C . PHE A 1 124 ? -6.791 7.803 -0.324 1.00 87.31 124 PHE A C 1
ATOM 928 O O . PHE A 1 124 ? -5.922 8.208 -1.092 1.00 87.31 124 PHE A O 1
ATOM 935 N N . SER A 1 125 ? -7.916 8.482 -0.086 1.00 76.00 125 SER A N 1
ATOM 936 C CA . SER A 1 125 ? -8.262 9.807 -0.641 1.00 76.00 125 SER A CA 1
ATOM 937 C C . SER A 1 125 ? -8.381 10.901 0.440 1.00 76.00 125 SER A C 1
ATOM 939 O O . SER A 1 125 ? -9.091 11.888 0.278 1.00 76.00 125 SER A O 1
ATOM 941 N N . GLY A 1 126 ? -7.687 10.725 1.571 1.00 77.50 126 GLY A N 1
ATOM 942 C CA . GLY A 1 126 ? -7.790 11.583 2.765 1.00 77.50 126 GLY A CA 1
ATOM 943 C C . GLY A 1 126 ? -8.084 10.815 4.059 1.00 77.50 126 GLY A C 1
ATOM 944 O O . GLY A 1 126 ? -7.955 11.381 5.150 1.00 77.50 126 GLY A O 1
ATOM 945 N N . CYS A 1 127 ? -8.406 9.524 3.924 1.00 87.50 127 CYS A N 1
ATOM 946 C CA . CYS A 1 127 ? -8.605 8.551 4.995 1.00 87.50 127 CYS A CA 1
ATOM 947 C C . CYS A 1 127 ? -7.368 8.363 5.889 1.00 87.50 127 CYS A C 1
ATOM 949 O O . CYS A 1 127 ? -6.236 8.700 5.526 1.00 87.50 127 CYS A O 1
ATOM 951 N N . LEU A 1 128 ? -7.598 7.801 7.074 1.00 89.56 128 LEU A N 1
ATOM 952 C CA . LEU A 1 128 ? -6.573 7.502 8.067 1.00 89.56 128 LEU A CA 1
ATOM 953 C C . LEU A 1 128 ? -6.315 6.007 8.128 1.00 89.56 128 LEU A C 1
ATOM 955 O O . LEU A 1 128 ? -7.233 5.193 8.020 1.00 89.56 128 LEU A O 1
ATOM 959 N N . MET A 1 129 ? -5.068 5.669 8.424 1.00 93.94 129 MET A N 1
ATOM 960 C CA . MET A 1 129 ? -4.719 4.357 8.938 1.00 93.94 129 MET A CA 1
ATOM 961 C C . MET A 1 129 ? -4.382 4.495 10.421 1.00 93.94 129 MET A C 1
ATOM 963 O O . MET A 1 129 ? -3.600 5.372 10.797 1.00 93.94 129 MET A O 1
ATOM 967 N N . VAL A 1 130 ? -4.996 3.666 11.266 1.00 93.81 130 VAL A N 1
ATOM 968 C CA . VAL A 1 130 ? -4.904 3.765 12.732 1.00 93.81 130 VAL A CA 1
ATOM 969 C C . VAL A 1 130 ? -4.531 2.411 13.317 1.00 93.81 130 VAL A C 1
ATOM 971 O O . VAL A 1 130 ? -5.138 1.412 12.961 1.00 93.81 130 VAL A O 1
ATOM 974 N N . SER A 1 131 ? -3.573 2.362 14.239 1.00 95.44 131 SER A N 1
ATOM 975 C CA . SER A 1 131 ? -3.243 1.172 15.028 1.00 95.44 131 SER A CA 1
ATOM 976 C C . SER A 1 131 ? -3.521 1.442 16.503 1.00 95.44 131 SER A C 1
ATOM 978 O O . SER A 1 131 ? -3.146 2.490 17.031 1.00 95.44 131 SER A O 1
ATOM 980 N N . TYR A 1 132 ? -4.167 0.497 17.175 1.00 94.12 132 TYR A N 1
ATOM 981 C CA . TYR A 1 132 ? -4.619 0.629 18.561 1.00 94.12 132 TYR A CA 1
ATOM 982 C C . TYR A 1 132 ? -4.757 -0.750 19.216 1.00 94.12 132 TYR A C 1
ATOM 984 O O . TYR A 1 132 ? -4.658 -1.776 18.545 1.00 94.12 132 TYR A O 1
ATOM 992 N N . VAL A 1 133 ? -4.949 -0.778 20.532 1.00 94.44 133 VAL A N 1
ATOM 993 C CA . VAL A 1 133 ? -5.122 -1.996 21.328 1.00 94.44 133 VAL A CA 1
ATOM 994 C C . VAL A 1 133 ? -6.439 -1.918 22.088 1.00 94.44 133 VAL A C 1
ATOM 996 O O . VAL A 1 133 ? -6.712 -0.919 22.747 1.00 94.44 133 VAL A O 1
ATOM 999 N N . VAL A 1 134 ? -7.233 -2.986 22.021 1.00 92.31 134 VAL A N 1
ATOM 1000 C CA . VAL A 1 134 ? -8.450 -3.177 22.829 1.00 92.31 134 VAL A CA 1
ATOM 1001 C C . VAL A 1 134 ? -8.379 -4.564 23.449 1.00 92.31 134 VAL A C 1
ATOM 1003 O O . VAL A 1 134 ? -8.150 -5.539 22.735 1.00 92.31 134 VAL A O 1
ATOM 1006 N N . GLY A 1 135 ? -8.534 -4.661 24.772 1.00 91.75 135 GLY A N 1
ATOM 1007 C CA . GLY A 1 135 ? -8.468 -5.949 25.477 1.00 91.75 135 GLY A CA 1
ATOM 1008 C C . GLY A 1 135 ? -7.149 -6.704 25.261 1.00 91.75 135 GLY A C 1
AT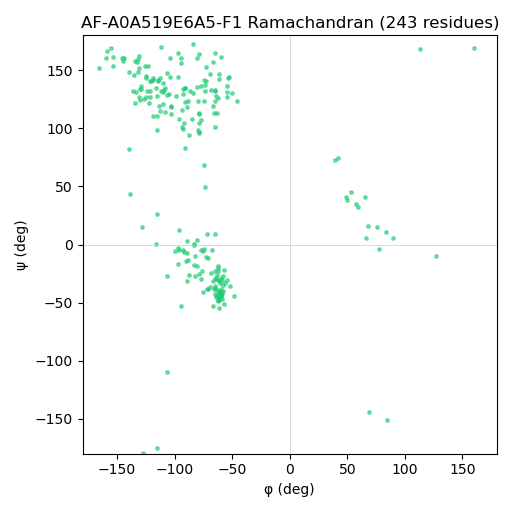OM 1009 O O . GLY A 1 135 ? -7.155 -7.922 25.133 1.00 91.75 135 GLY A O 1
ATOM 1010 N N . GLY A 1 136 ? -6.027 -5.985 25.136 1.00 92.62 136 GLY A N 1
ATOM 1011 C CA . GLY A 1 136 ? -4.704 -6.570 24.868 1.00 92.62 136 GLY A CA 1
ATOM 1012 C C . GLY A 1 136 ? -4.459 -6.999 23.416 1.00 92.62 136 GLY A C 1
ATOM 1013 O O . GLY A 1 136 ? -3.342 -7.382 23.079 1.00 92.62 136 GLY A O 1
ATOM 1014 N N . GLN A 1 137 ? -5.455 -6.897 22.531 1.00 94.19 137 GLN A N 1
ATOM 1015 C CA . GLN A 1 137 ? -5.325 -7.283 21.128 1.00 94.19 137 GLN A CA 1
ATOM 1016 C C . GLN A 1 137 ? -5.066 -6.068 20.232 1.00 94.19 137 GLN A C 1
ATOM 1018 O O . GLN A 1 137 ? -5.829 -5.097 20.248 1.00 94.19 137 GLN A O 1
ATOM 1023 N N . ARG A 1 138 ? -4.012 -6.139 19.408 1.00 95.25 138 ARG A N 1
ATOM 1024 C CA . ARG A 1 138 ? -3.726 -5.128 18.384 1.00 95.25 138 ARG A CA 1
ATOM 1025 C C . ARG A 1 138 ? -4.784 -5.162 17.281 1.00 95.25 138 ARG A C 1
ATOM 1027 O O . ARG A 1 138 ? -5.101 -6.218 16.734 1.00 95.25 138 ARG A O 1
ATOM 1034 N N . ARG A 1 139 ? -5.269 -3.977 16.923 1.00 95.06 139 ARG A N 1
ATOM 1035 C CA . ARG A 1 139 ? -6.166 -3.714 15.800 1.00 95.06 139 ARG A CA 1
ATOM 1036 C C . ARG A 1 139 ? -5.560 -2.661 14.881 1.00 95.06 139 ARG A C 1
ATOM 1038 O O . ARG A 1 139 ? -4.884 -1.740 15.347 1.00 95.06 139 ARG A O 1
ATOM 1045 N N . VAL A 1 140 ? -5.804 -2.803 13.582 1.00 95.06 140 VAL A N 1
ATOM 1046 C CA . VAL A 1 140 ? -5.448 -1.805 12.568 1.00 95.06 140 VAL A CA 1
ATOM 1047 C C . VAL A 1 140 ? -6.682 -1.464 11.754 1.00 95.06 140 VAL A C 1
ATOM 1049 O O . VAL A 1 140 ? -7.310 -2.358 11.190 1.00 95.06 140 VAL A O 1
ATOM 1052 N N . ALA A 1 141 ? -7.011 -0.178 11.692 1.00 93.75 141 ALA A N 1
ATOM 1053 C CA . ALA A 1 141 ? -8.185 0.334 11.015 1.00 93.75 141 ALA A CA 1
ATOM 1054 C C . ALA A 1 141 ? -7.846 1.181 9.789 1.00 93.75 141 ALA A C 1
ATOM 1056 O O . ALA A 1 141 ? -6.900 1.974 9.807 1.00 93.75 141 ALA A O 1
ATOM 1057 N N . HIS A 1 142 ? -8.680 1.041 8.761 1.00 92.19 142 HIS A N 1
ATOM 1058 C CA . HIS A 1 142 ? -8.885 2.042 7.727 1.00 92.19 142 HIS A CA 1
ATOM 1059 C C . HIS A 1 142 ? -10.126 2.842 8.123 1.00 92.19 142 HIS A C 1
ATOM 1061 O O . HIS A 1 142 ? -11.251 2.347 8.058 1.00 92.19 142 HIS A O 1
ATOM 1067 N N . SER A 1 143 ? -9.908 4.081 8.549 1.00 87.75 143 SER A N 1
ATOM 1068 C CA . SER A 1 143 ? -10.979 5.005 8.908 1.00 87.75 143 SER A CA 1
ATOM 1069 C C . SER A 1 143 ? -11.135 6.034 7.807 1.00 87.75 143 SER A C 1
ATOM 1071 O O . SER A 1 143 ? -10.159 6.699 7.446 1.00 87.75 143 SER A O 1
ATOM 1073 N N . ALA A 1 144 ? -12.360 6.239 7.324 1.00 78.94 144 ALA A N 1
ATOM 1074 C CA . ALA A 1 144 ? -12.661 7.451 6.577 1.00 78.94 144 ALA A CA 1
ATOM 1075 C C . ALA A 1 144 ? -12.229 8.676 7.408 1.00 78.94 144 ALA A C 1
ATOM 1077 O O . ALA A 1 144 ? -12.313 8.671 8.639 1.00 78.94 144 ALA A O 1
ATOM 1078 N N . ALA A 1 145 ? -11.731 9.717 6.746 1.00 73.06 145 ALA A N 1
ATOM 1079 C CA . ALA A 1 145 ? -11.485 11.016 7.361 1.00 73.06 145 ALA A CA 1
ATOM 1080 C C . ALA A 1 145 ? -12.012 12.089 6.428 1.00 73.06 145 ALA A C 1
ATOM 1082 O O . ALA A 1 145 ? -11.573 12.205 5.288 1.00 73.06 145 ALA A O 1
ATOM 1083 N N . SER A 1 146 ? -12.929 12.892 6.945 1.00 64.19 146 SER A N 1
ATOM 1084 C CA . SER A 1 146 ? -13.408 14.088 6.280 1.00 64.19 146 SER A CA 1
ATOM 1085 C C . SER A 1 146 ? -13.222 15.275 7.221 1.00 64.19 146 SER A C 1
ATOM 1087 O O . SER A 1 146 ? -13.297 15.139 8.440 1.00 64.19 146 SER A O 1
ATOM 1089 N N . GLN A 1 147 ? -12.877 16.416 6.628 1.00 55.75 147 GLN A N 1
ATOM 1090 C CA . GLN A 1 147 ? -12.762 17.704 7.315 1.00 55.75 147 GLN A CA 1
ATOM 1091 C C . GLN A 1 147 ? -14.087 18.473 7.321 1.00 55.75 147 GLN A C 1
ATOM 1093 O O . GLN A 1 147 ? -14.169 19.513 7.963 1.00 55.75 147 GLN A O 1
ATOM 1098 N N . ASP A 1 148 ? -15.104 17.983 6.606 1.00 60.81 148 ASP A N 1
ATOM 1099 C CA . ASP A 1 148 ? -16.463 18.504 6.698 1.00 60.81 148 ASP A CA 1
ATOM 1100 C C . ASP A 1 148 ? -17.005 18.198 8.105 1.00 60.81 148 ASP A C 1
ATOM 1102 O O . ASP A 1 148 ? -17.092 17.016 8.455 1.00 60.81 148 ASP A O 1
ATOM 1106 N N . PRO A 1 149 ? -17.372 19.214 8.910 1.00 59.72 149 PRO A N 1
ATOM 1107 C CA . PRO A 1 149 ? -17.944 19.015 10.240 1.00 59.72 149 PRO A CA 1
ATOM 1108 C C . PRO A 1 149 ? -19.184 18.112 10.244 1.00 59.72 149 PRO A C 1
ATOM 1110 O O . PRO A 1 149 ? -19.406 17.382 11.207 1.00 59.72 149 PRO A O 1
ATOM 1113 N N . ALA A 1 150 ? -19.971 18.101 9.159 1.00 56.47 150 ALA A N 1
ATOM 1114 C CA . ALA A 1 150 ? -21.131 17.219 9.012 1.00 56.47 150 ALA A CA 1
ATOM 1115 C C . ALA A 1 150 ? -20.745 15.747 8.759 1.00 56.47 150 ALA A C 1
ATOM 1117 O O . ALA A 1 150 ? -21.595 14.857 8.781 1.00 56.47 150 ALA A O 1
ATOM 1118 N N . ARG A 1 151 ? -19.462 15.482 8.491 1.00 59.94 151 ARG A N 1
ATOM 1119 C CA . ARG A 1 151 ? -18.878 14.171 8.192 1.00 59.94 151 ARG A CA 1
ATOM 1120 C C . ARG A 1 151 ? -17.534 14.035 8.906 1.00 59.94 151 ARG A C 1
ATOM 1122 O O . ARG A 1 151 ? -16.561 13.604 8.292 1.00 59.94 151 ARG A O 1
ATOM 1129 N N . ASP A 1 152 ? -17.442 14.442 10.170 1.00 67.81 152 ASP A N 1
ATOM 1130 C CA . ASP A 1 152 ? -16.189 14.389 10.933 1.00 67.81 152 ASP A CA 1
ATOM 1131 C C . ASP A 1 152 ? -15.855 12.944 11.353 1.00 67.81 152 ASP A C 1
ATOM 1133 O O . ASP A 1 152 ? -15.900 12.555 12.523 1.00 67.81 152 ASP A O 1
ATOM 1137 N N . CYS A 1 153 ? -15.525 12.114 10.360 1.00 72.44 153 CYS A N 1
ATOM 1138 C CA . CYS A 1 153 ? -15.177 10.705 10.526 1.00 72.44 153 CYS A CA 1
ATOM 1139 C C . CYS A 1 153 ? -13.985 10.524 11.471 1.00 72.44 153 CYS A C 1
ATOM 1141 O O . CYS A 1 153 ? -13.872 9.504 12.147 1.00 72.44 153 CYS A O 1
ATOM 1143 N N . LYS A 1 154 ? -13.115 11.541 11.555 1.00 77.69 154 LYS A N 1
ATOM 1144 C CA . LYS A 1 154 ? -11.981 11.568 12.474 1.00 77.69 154 LYS A CA 1
ATOM 1145 C C . LYS A 1 154 ? -12.471 11.628 13.923 1.00 77.69 154 LYS A C 1
ATOM 1147 O O . LYS A 1 154 ? -12.050 10.812 14.743 1.00 77.69 154 LYS A O 1
ATOM 1152 N N . GLN A 1 155 ? -13.336 12.588 14.248 1.00 77.00 155 GLN A N 1
ATOM 1153 C CA . GLN A 1 155 ? -13.856 12.753 15.604 1.00 77.00 155 GLN A CA 1
ATOM 1154 C C . GLN A 1 155 ? -14.790 11.609 16.003 1.00 77.00 155 GLN A C 1
ATOM 1156 O O . GLN A 1 155 ? -14.742 11.164 17.150 1.00 77.00 155 GLN A O 1
ATOM 1161 N N . ALA A 1 156 ? -15.598 11.098 15.073 1.00 76.25 156 ALA A N 1
ATOM 1162 C CA . ALA A 1 156 ? -16.456 9.949 15.340 1.00 76.25 156 ALA A CA 1
ATOM 1163 C C . ALA A 1 156 ? -15.634 8.702 15.693 1.00 76.25 156 ALA A C 1
ATOM 1165 O O . ALA A 1 156 ? -15.863 8.109 16.746 1.00 76.25 156 ALA A O 1
ATOM 1166 N N . PHE A 1 157 ? -14.596 8.387 14.910 1.00 82.31 157 PHE A N 1
ATOM 1167 C CA . PHE A 1 157 ? -13.725 7.252 15.210 1.00 82.31 157 PHE A CA 1
ATOM 1168 C C . PHE A 1 157 ? -12.947 7.436 16.523 1.00 82.31 157 PHE A C 1
ATOM 1170 O O . PHE A 1 157 ? -12.783 6.492 17.293 1.00 82.31 157 PHE A O 1
ATOM 1177 N N . LEU A 1 158 ? -12.526 8.664 16.849 1.00 83.56 158 LEU A N 1
ATOM 1178 C CA . LEU A 1 158 ? -11.944 8.974 18.158 1.00 83.56 158 LEU A CA 1
ATOM 1179 C C . LEU A 1 158 ? -12.915 8.681 19.311 1.00 83.56 158 LEU A C 1
ATOM 1181 O O . LEU A 1 158 ? -12.511 8.123 20.334 1.00 83.56 158 LEU A O 1
ATOM 1185 N N . THR A 1 159 ? -14.186 9.052 19.164 1.00 82.38 159 THR A N 1
ATOM 1186 C CA . THR A 1 159 ? -15.226 8.743 20.151 1.00 82.38 159 THR A CA 1
ATOM 1187 C C . THR A 1 159 ? -15.400 7.233 20.306 1.00 82.38 159 THR A C 1
ATOM 1189 O O . THR A 1 159 ? -15.445 6.757 21.440 1.00 82.38 159 THR A O 1
ATOM 1192 N N . THR A 1 160 ? -15.392 6.472 19.206 1.00 82.81 160 THR A N 1
ATOM 1193 C CA . THR A 1 160 ? -15.413 5.000 19.232 1.00 82.81 160 THR A CA 1
ATOM 1194 C C . THR A 1 160 ? -14.237 4.442 20.033 1.00 82.81 160 THR A C 1
ATOM 1196 O O . THR A 1 160 ? -14.440 3.669 20.967 1.00 82.81 160 THR A O 1
ATOM 1199 N N . LEU A 1 161 ? -13.006 4.882 19.745 1.00 87.50 161 LEU A N 1
ATOM 1200 C CA . LEU A 1 161 ? -11.811 4.417 20.457 1.00 87.50 161 LEU A CA 1
ATOM 1201 C C . LEU A 1 161 ? -11.872 4.714 21.960 1.00 87.50 161 LEU A C 1
ATOM 1203 O O . LEU A 1 161 ? -11.512 3.861 22.770 1.00 87.50 161 LEU A O 1
ATOM 1207 N N . ARG A 1 162 ? -12.366 5.897 22.348 1.00 87.50 162 ARG A N 1
ATOM 1208 C CA . ARG A 1 162 ? -12.576 6.250 23.762 1.00 87.50 162 ARG A CA 1
ATOM 1209 C C . ARG A 1 162 ? -13.630 5.360 24.415 1.00 87.50 162 ARG A C 1
ATOM 1211 O O . ARG A 1 162 ? -13.389 4.860 25.506 1.00 87.50 162 ARG A O 1
ATOM 1218 N N . GLY A 1 163 ? -14.761 5.131 23.744 1.00 86.25 163 GLY A N 1
ATOM 1219 C CA . GLY A 1 163 ? -15.834 4.265 24.242 1.00 86.25 163 GLY A CA 1
ATOM 1220 C C . GLY A 1 163 ? -15.401 2.807 24.432 1.00 86.25 163 GLY A C 1
ATOM 1221 O O . GLY A 1 163 ? -15.877 2.137 25.343 1.00 86.25 163 GLY A O 1
ATOM 1222 N N . LEU A 1 164 ? -14.449 2.334 23.624 1.00 87.50 164 LEU A N 1
ATOM 1223 C CA . LEU A 1 164 ? -13.856 0.998 23.740 1.00 87.50 164 LEU A CA 1
ATOM 1224 C C . LEU A 1 164 ? -12.726 0.906 24.777 1.00 87.50 164 LEU A C 1
ATOM 1226 O O . LEU A 1 164 ? -12.141 -0.166 24.932 1.00 87.50 164 LEU A O 1
ATOM 1230 N N . ASN A 1 165 ? -12.386 2.008 25.459 1.00 89.06 165 ASN A N 1
ATOM 1231 C CA . ASN A 1 165 ? -11.182 2.123 26.288 1.00 89.06 165 ASN A CA 1
ATOM 1232 C C . ASN A 1 165 ? -9.917 1.666 25.535 1.00 89.06 165 ASN A C 1
ATOM 1234 O O . ASN A 1 165 ? -9.044 0.994 26.087 1.00 89.06 165 ASN A O 1
ATOM 1238 N N . ALA A 1 166 ? -9.842 1.996 24.245 1.00 91.12 166 ALA A N 1
ATOM 1239 C CA . ALA A 1 166 ? -8.736 1.607 23.392 1.00 91.12 166 ALA A CA 1
ATOM 1240 C C . ALA A 1 166 ? -7.476 2.417 23.718 1.00 91.12 166 ALA A C 1
ATOM 1242 O O . ALA A 1 166 ? -7.512 3.646 23.815 1.00 91.12 166 ALA A O 1
ATOM 1243 N N . GLN A 1 167 ? -6.329 1.744 23.769 1.00 92.00 167 GLN A N 1
ATOM 1244 C CA . GLN A 1 167 ? -5.035 2.412 23.742 1.00 92.00 167 GLN A CA 1
ATOM 1245 C C . GLN A 1 167 ? -4.643 2.661 22.285 1.00 92.00 167 GLN A C 1
ATOM 1247 O O . GLN A 1 167 ? -4.280 1.734 21.560 1.00 92.00 167 GLN A O 1
ATOM 1252 N N . GLN A 1 168 ? -4.685 3.913 21.841 1.00 90.69 168 GLN A N 1
ATOM 1253 C CA . GLN A 1 168 ? -4.126 4.271 20.542 1.00 90.69 168 GLN A CA 1
ATOM 1254 C C . GLN A 1 168 ? -2.604 4.061 20.550 1.00 90.69 168 GLN A C 1
ATOM 1256 O O . GLN A 1 168 ? -1.914 4.523 21.455 1.00 90.69 168 GLN A O 1
ATOM 1261 N N . LEU A 1 169 ? -2.083 3.396 19.517 1.00 92.75 169 LEU A N 1
ATOM 1262 C CA . LEU A 1 169 ? -0.644 3.276 19.280 1.00 92.75 169 LEU A CA 1
ATOM 1263 C C . LEU A 1 169 ? -0.175 4.369 18.319 1.00 92.75 169 LEU A C 1
ATOM 1265 O O . LEU A 1 169 ? 0.742 5.124 18.626 1.00 92.75 169 LEU A O 1
ATOM 1269 N N . LEU A 1 170 ? -0.828 4.474 17.158 1.00 93.38 170 LEU A N 1
ATOM 1270 C CA . LEU A 1 170 ? -0.512 5.471 16.140 1.00 93.38 170 LEU A CA 1
ATOM 1271 C C . LEU A 1 170 ? -1.666 5.710 15.168 1.00 93.38 170 LEU A C 1
ATOM 1273 O O . LEU A 1 170 ? -2.529 4.854 14.992 1.00 93.38 170 LEU A O 1
ATOM 1277 N N . TRP A 1 171 ? -1.631 6.841 14.474 1.00 92.56 171 TRP A N 1
ATOM 1278 C CA . TRP A 1 171 ? -2.343 7.050 13.219 1.00 92.56 171 TRP A CA 1
ATOM 1279 C C . TRP A 1 171 ? -1.538 7.922 12.260 1.00 92.56 171 TRP A C 1
ATOM 1281 O O . TRP A 1 171 ? -0.623 8.645 12.663 1.00 92.56 171 TRP A O 1
ATOM 1291 N N . PHE A 1 172 ? -1.886 7.849 10.979 1.00 92.38 172 PHE A N 1
ATOM 1292 C CA . PHE A 1 172 ? -1.309 8.679 9.926 1.00 92.38 172 PHE A CA 1
ATOM 1293 C C . PHE A 1 172 ? -2.238 8.754 8.709 1.00 92.38 172 PHE A C 1
ATOM 1295 O O . PHE A 1 172 ? -3.181 7.971 8.572 1.00 92.38 172 PHE A O 1
ATOM 1302 N N . LYS A 1 173 ? -1.947 9.703 7.815 1.00 91.38 173 LYS A N 1
ATOM 1303 C CA . LYS A 1 173 ? -2.579 9.840 6.498 1.00 91.38 173 LYS A CA 1
ATOM 1304 C C . LYS A 1 173 ? -1.622 9.329 5.421 1.00 91.38 173 LYS A C 1
ATOM 1306 O O . LYS A 1 173 ? -0.590 9.964 5.212 1.00 91.38 173 LYS A O 1
ATOM 1311 N N . PRO A 1 174 ? -1.922 8.211 4.738 1.00 92.00 174 PRO A N 1
ATOM 1312 C CA . PRO A 1 174 ? -1.086 7.746 3.630 1.00 92.00 174 PRO A CA 1
ATOM 1313 C C . PRO A 1 174 ? -1.074 8.705 2.432 1.00 92.00 174 PRO A C 1
ATOM 1315 O O . PRO A 1 174 ? -0.076 8.784 1.714 1.00 92.00 174 PRO A O 1
ATOM 1318 N N . TYR A 1 175 ? -2.171 9.442 2.236 1.00 89.25 175 TYR A N 1
ATOM 1319 C CA . TYR A 1 175 ? -2.343 10.427 1.172 1.00 89.25 175 TYR A CA 1
ATOM 1320 C C . TYR A 1 175 ? -2.836 11.762 1.746 1.00 89.25 175 TYR A C 1
ATOM 1322 O O . TYR A 1 175 ? -3.728 11.788 2.600 1.00 89.25 175 TYR A O 1
ATOM 1330 N N . THR A 1 176 ? -2.260 12.867 1.274 1.00 84.75 176 THR A N 1
ATOM 1331 C CA . THR A 1 176 ? -2.644 14.244 1.621 1.00 84.75 176 THR A CA 1
ATOM 1332 C C . THR A 1 176 ? -2.782 15.083 0.352 1.00 84.75 176 THR A C 1
ATOM 1334 O O . THR A 1 176 ? -2.236 14.735 -0.691 1.00 84.75 176 THR A O 1
ATOM 1337 N N . ASN A 1 177 ? -3.502 16.205 0.428 1.00 81.06 177 ASN A N 1
ATOM 1338 C CA . ASN A 1 177 ? -3.713 17.077 -0.735 1.00 81.06 177 ASN A CA 1
ATOM 1339 C C . ASN A 1 177 ? -2.403 17.655 -1.290 1.00 81.06 177 ASN A C 1
ATOM 1341 O O . ASN A 1 177 ? -2.273 17.811 -2.501 1.00 81.06 177 ASN A O 1
ATOM 1345 N N . ASP A 1 178 ? -1.413 17.888 -0.428 1.00 81.62 178 ASP A N 1
ATOM 1346 C CA . ASP A 1 178 ? -0.089 18.381 -0.826 1.00 81.62 178 ASP A CA 1
ATOM 1347 C C . ASP A 1 178 ? 0.653 17.394 -1.750 1.00 81.62 178 ASP A C 1
ATOM 1349 O O . ASP A 1 178 ? 1.540 17.781 -2.508 1.00 81.62 178 ASP A O 1
ATOM 1353 N N . GLU A 1 179 ? 0.257 16.116 -1.754 1.00 81.38 179 GLU A N 1
ATOM 1354 C CA . GLU A 1 179 ? 0.838 15.085 -2.617 1.00 81.38 179 GLU A CA 1
ATOM 1355 C C . GLU A 1 179 ? 0.261 15.076 -4.038 1.00 81.38 179 GLU A C 1
ATOM 1357 O O . GLU A 1 179 ? 0.819 14.395 -4.904 1.00 81.38 179 GLU A O 1
ATOM 1362 N N . ALA A 1 180 ? -0.814 15.826 -4.312 1.00 82.19 180 ALA A N 1
ATOM 1363 C CA . ALA A 1 180 ? -1.514 15.787 -5.597 1.00 82.19 180 ALA A CA 1
ATOM 1364 C C . ALA A 1 180 ? -0.597 16.154 -6.778 1.00 82.19 180 ALA A C 1
ATOM 1366 O O . ALA A 1 180 ? -0.596 15.474 -7.805 1.00 82.19 180 ALA A O 1
ATOM 1367 N N . ALA A 1 181 ? 0.246 17.180 -6.621 1.00 84.81 181 ALA A N 1
ATOM 1368 C CA . ALA A 1 181 ? 1.195 17.584 -7.659 1.00 84.81 181 ALA A CA 1
ATOM 1369 C C . ALA A 1 181 ? 2.225 16.479 -7.953 1.00 84.81 181 ALA A C 1
ATOM 1371 O O . ALA A 1 181 ? 2.487 16.144 -9.111 1.00 84.81 181 ALA A O 1
ATOM 1372 N N . GLY A 1 182 ? 2.764 15.855 -6.901 1.00 88.94 182 GLY A N 1
ATOM 1373 C CA . GLY A 1 182 ? 3.679 14.726 -7.042 1.00 88.94 182 GLY A CA 1
ATOM 1374 C C . GLY A 1 182 ? 3.003 13.506 -7.674 1.00 88.94 182 GLY A C 1
ATOM 1375 O O . GLY A 1 182 ? 3.620 12.815 -8.483 1.00 88.94 182 GLY A O 1
ATOM 1376 N N . PHE A 1 183 ? 1.736 13.249 -7.340 1.00 90.00 183 PHE A N 1
ATOM 1377 C CA . PHE A 1 183 ? 0.955 12.148 -7.904 1.00 90.00 183 PHE A CA 1
ATOM 1378 C C . PHE A 1 183 ? 0.803 12.303 -9.419 1.00 90.00 183 PHE A C 1
ATOM 1380 O O . PHE A 1 183 ? 1.048 11.351 -10.154 1.00 90.00 183 PHE A O 1
ATOM 1387 N N . ILE A 1 184 ? 0.497 13.510 -9.907 1.00 91.44 184 ILE A N 1
ATOM 1388 C CA . ILE A 1 184 ? 0.385 13.793 -11.348 1.00 91.44 184 ILE A CA 1
ATOM 1389 C C . ILE A 1 184 ? 1.703 13.492 -12.074 1.00 91.44 184 ILE A C 1
ATOM 1391 O O . ILE A 1 184 ? 1.699 12.838 -13.119 1.00 91.44 184 ILE A O 1
ATOM 1395 N N . GLN A 1 185 ? 2.841 13.915 -11.514 1.00 93.12 185 GLN A N 1
ATOM 1396 C CA . GLN A 1 185 ? 4.155 13.639 -12.103 1.00 93.12 185 GLN A CA 1
ATOM 1397 C C . GLN A 1 185 ? 4.432 12.132 -12.196 1.00 93.12 185 GLN A C 1
ATOM 1399 O O . GLN A 1 185 ? 4.937 11.645 -13.208 1.00 93.12 185 GLN A O 1
ATOM 1404 N N . ARG A 1 186 ? 4.095 11.379 -11.148 1.00 95.50 186 ARG A N 1
ATOM 1405 C CA . ARG A 1 186 ? 4.293 9.925 -11.099 1.00 95.50 186 ARG A CA 1
ATOM 1406 C C . ARG A 1 186 ? 3.336 9.187 -12.031 1.00 95.50 186 ARG A C 1
ATOM 1408 O O . ARG A 1 186 ? 3.764 8.273 -12.735 1.00 95.50 186 ARG A O 1
ATOM 1415 N N . PHE A 1 187 ? 2.093 9.651 -12.132 1.00 95.25 187 PHE A N 1
ATOM 1416 C CA . PHE A 1 187 ? 1.129 9.149 -13.103 1.00 95.25 187 PHE A CA 1
ATOM 1417 C C . PHE A 1 187 ? 1.611 9.369 -14.539 1.00 95.25 187 PHE A C 1
ATOM 1419 O O . PHE A 1 187 ? 1.505 8.461 -15.354 1.00 95.25 187 PHE A O 1
ATOM 1426 N N . ALA A 1 188 ? 2.219 10.516 -14.855 1.00 95.19 188 ALA A N 1
ATOM 1427 C CA . ALA A 1 188 ? 2.774 10.764 -16.187 1.00 95.19 188 ALA A CA 1
ATOM 1428 C C . ALA A 1 188 ? 3.841 9.728 -16.596 1.00 95.19 188 ALA A C 1
ATOM 1430 O O . ALA A 1 188 ? 3.962 9.408 -17.777 1.00 95.19 188 ALA A O 1
ATOM 1431 N N . VAL A 1 189 ? 4.581 9.167 -15.631 1.00 95.56 189 VAL A N 1
ATOM 1432 C CA . VAL A 1 189 ? 5.527 8.063 -15.869 1.00 95.56 189 VAL A CA 1
ATOM 1433 C C . VAL A 1 189 ? 4.803 6.728 -16.061 1.00 95.56 189 VAL A C 1
ATOM 1435 O O . VAL A 1 189 ? 5.180 5.956 -16.936 1.00 95.56 189 VAL A O 1
ATOM 1438 N N . ALA A 1 190 ? 3.759 6.457 -15.275 1.00 95.62 190 ALA A N 1
ATOM 1439 C CA . ALA A 1 190 ? 2.991 5.213 -15.352 1.00 95.62 190 ALA A CA 1
ATOM 1440 C C . ALA A 1 190 ? 2.020 5.155 -16.547 1.00 95.62 190 ALA A C 1
ATOM 1442 O O . ALA A 1 190 ? 1.654 4.065 -16.974 1.00 95.62 190 ALA A O 1
ATOM 1443 N N . ARG A 1 191 ? 1.613 6.308 -17.097 1.00 95.31 191 ARG A N 1
ATOM 1444 C CA . ARG A 1 191 ? 0.491 6.474 -18.039 1.00 95.31 191 ARG A CA 1
ATOM 1445 C C . ARG A 1 191 ? 0.502 5.488 -19.208 1.00 95.31 191 ARG A C 1
ATOM 1447 O O . ARG A 1 191 ? -0.542 4.934 -19.534 1.00 95.31 191 ARG A O 1
ATOM 1454 N N . ALA A 1 192 ? 1.662 5.275 -19.828 1.00 92.75 192 ALA A N 1
ATOM 1455 C CA . ALA A 1 192 ? 1.805 4.379 -20.978 1.00 92.75 192 ALA A CA 1
ATOM 1456 C C . ALA A 1 192 ? 1.608 2.893 -20.617 1.00 92.75 192 ALA A C 1
ATOM 1458 O O . ALA A 1 192 ? 1.220 2.098 -21.464 1.00 92.75 192 ALA A O 1
ATOM 1459 N N . HIS A 1 193 ? 1.835 2.528 -19.354 1.00 94.00 193 HIS A N 1
ATOM 1460 C CA . HIS A 1 193 ? 1.797 1.147 -18.857 1.00 94.00 193 HIS A CA 1
ATOM 1461 C C . HIS A 1 193 ? 0.424 0.739 -18.304 1.00 94.00 193 HIS A C 1
ATOM 1463 O O . HIS A 1 193 ? 0.224 -0.418 -17.928 1.00 94.00 193 HIS A O 1
ATOM 1469 N N . VAL A 1 194 ? -0.510 1.694 -18.246 1.00 93.81 194 VAL A N 1
ATOM 1470 C CA . VAL A 1 194 ? -1.874 1.538 -17.712 1.00 93.81 194 VAL A CA 1
ATOM 1471 C C . VAL A 1 194 ? -2.957 2.020 -18.687 1.00 93.81 194 VAL A C 1
ATOM 1473 O O . VAL A 1 194 ? -4.083 2.260 -18.268 1.00 93.81 194 VAL A O 1
ATOM 1476 N N . ASP A 1 195 ? -2.614 2.223 -19.965 1.00 93.38 195 ASP A N 1
ATOM 1477 C CA . ASP A 1 195 ? -3.510 2.778 -21.002 1.00 93.38 195 ASP A CA 1
ATOM 1478 C C . ASP A 1 195 ? -4.229 4.067 -20.558 1.00 93.38 195 ASP A C 1
ATOM 1480 O O . ASP A 1 195 ? -5.427 4.273 -20.730 1.00 93.38 195 ASP A O 1
ATOM 1484 N N . GLY A 1 196 ? -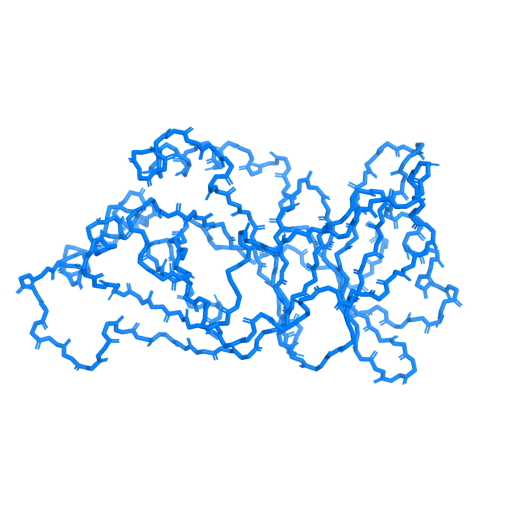3.492 4.940 -19.867 1.00 92.69 196 GLY A N 1
ATOM 1485 C CA . GLY A 1 196 ? -4.041 6.186 -19.336 1.00 92.69 196 GLY A CA 1
ATOM 1486 C C . GLY A 1 196 ? -5.089 6.036 -18.227 1.00 92.69 196 GLY A C 1
ATOM 1487 O O . GLY A 1 196 ? -5.621 7.053 -17.782 1.00 92.69 196 GLY A O 1
ATOM 1488 N N . ASN A 1 197 ? -5.363 4.828 -17.732 1.00 91.81 197 ASN A N 1
ATOM 1489 C CA . ASN A 1 197 ? -6.314 4.612 -16.651 1.00 91.81 197 ASN A CA 1
ATOM 1490 C C . ASN A 1 197 ? -5.698 4.957 -15.286 1.00 91.81 197 ASN A C 1
ATOM 1492 O O . ASN A 1 197 ? -4.911 4.199 -14.716 1.00 91.81 197 ASN A O 1
ATOM 1496 N N . VAL A 1 198 ? -6.094 6.102 -14.727 1.00 88.88 198 VAL A N 1
ATOM 1497 C CA . VAL A 1 198 ? -5.632 6.562 -13.406 1.00 88.88 198 VAL A CA 1
ATOM 1498 C C . VAL A 1 198 ? -6.042 5.624 -12.266 1.00 88.88 198 VAL A C 1
ATOM 1500 O O . VAL A 1 198 ? -5.319 5.526 -11.278 1.00 88.88 198 VAL A O 1
ATOM 1503 N N . ASN A 1 199 ? -7.134 4.868 -12.422 1.00 87.06 199 ASN A N 1
ATOM 1504 C CA . ASN A 1 199 ? -7.618 3.935 -11.399 1.00 87.06 199 ASN A CA 1
ATOM 1505 C C . ASN A 1 199 ? -6.711 2.705 -11.238 1.00 87.06 199 ASN A C 1
ATOM 1507 O O . ASN A 1 199 ? -6.844 1.961 -10.271 1.00 87.06 199 ASN A O 1
ATOM 1511 N N . CYS A 1 200 ? -5.764 2.493 -12.157 1.00 90.50 200 CYS A N 1
ATOM 1512 C CA . CYS A 1 200 ? -4.718 1.485 -12.004 1.00 90.50 200 CYS A CA 1
ATOM 1513 C C . CYS A 1 200 ? -3.600 1.929 -11.050 1.00 90.50 200 CYS A C 1
ATOM 1515 O O . CYS A 1 200 ? -2.701 1.135 -10.783 1.00 90.50 200 CYS A O 1
ATOM 1517 N N . MET A 1 201 ? -3.623 3.169 -10.547 1.00 92.88 201 MET A N 1
ATOM 1518 C CA . MET A 1 201 ? -2.668 3.692 -9.573 1.00 92.88 201 MET A CA 1
ATOM 1519 C C . MET A 1 201 ? -3.346 3.891 -8.217 1.00 92.88 201 MET A C 1
ATOM 1521 O O . MET A 1 201 ? -4.481 4.349 -8.132 1.00 92.88 201 MET A O 1
ATOM 1525 N N . THR A 1 202 ? -2.651 3.550 -7.135 1.00 93.00 202 THR A N 1
ATOM 1526 C CA . THR A 1 202 ? -3.178 3.691 -5.774 1.00 93.00 202 THR A CA 1
ATOM 1527 C C . THR A 1 202 ? -2.068 4.054 -4.797 1.00 93.00 202 THR A C 1
ATOM 1529 O O . THR A 1 202 ? -0.881 3.840 -5.061 1.00 93.00 202 THR A O 1
ATOM 1532 N N . THR A 1 203 ? -2.455 4.603 -3.647 1.00 94.00 203 THR A N 1
ATOM 1533 C CA . THR A 1 203 ? -1.570 4.723 -2.487 1.00 94.00 203 THR A CA 1
ATOM 1534 C C . THR A 1 203 ? -1.951 3.656 -1.479 1.00 94.00 203 THR A C 1
ATOM 1536 O O . THR A 1 203 ? -3.062 3.655 -0.955 1.00 94.00 203 THR A O 1
ATOM 1539 N N . PHE A 1 204 ? -1.006 2.775 -1.177 1.00 95.62 204 PHE A N 1
ATOM 1540 C CA . PHE A 1 204 ? -1.104 1.824 -0.088 1.00 95.62 204 PHE A CA 1
ATOM 1541 C C . PHE A 1 204 ? -0.665 2.468 1.228 1.00 95.62 204 PHE A C 1
ATOM 1543 O O . PHE A 1 204 ? 0.415 3.055 1.313 1.00 95.62 204 PHE A O 1
ATOM 1550 N N . GLY A 1 205 ? -1.478 2.322 2.268 1.00 96.62 205 GLY A N 1
ATOM 1551 C CA . GLY A 1 205 ? -1.074 2.549 3.652 1.00 96.62 205 GLY A CA 1
ATOM 1552 C C . GLY A 1 205 ? -0.574 1.243 4.256 1.00 96.62 205 GLY A C 1
ATOM 1553 O O . GLY A 1 205 ? -1.205 0.203 4.069 1.00 96.62 205 GLY A O 1
ATOM 1554 N N . VAL A 1 206 ? 0.551 1.282 4.970 1.00 97.06 206 VAL A N 1
ATOM 1555 C CA . VAL A 1 206 ? 1.132 0.098 5.617 1.00 97.06 206 VAL A CA 1
ATOM 1556 C C . VAL A 1 206 ? 1.454 0.388 7.074 1.00 97.06 206 VAL A C 1
ATOM 1558 O O . VAL A 1 206 ? 2.092 1.398 7.365 1.00 97.06 206 VAL A O 1
ATOM 1561 N N . VAL A 1 207 ? 1.082 -0.531 7.969 1.00 97.06 207 VAL A N 1
ATOM 1562 C CA . VAL A 1 207 ? 1.536 -0.564 9.369 1.00 97.06 207 VAL A CA 1
ATOM 1563 C C . VAL A 1 207 ? 2.202 -1.900 9.649 1.00 97.06 207 VAL A C 1
ATOM 1565 O O . VAL A 1 207 ? 1.589 -2.958 9.514 1.00 97.06 207 VAL A O 1
ATOM 1568 N N . THR A 1 208 ? 3.457 -1.860 10.074 1.00 95.62 208 THR A N 1
ATOM 1569 C CA . THR A 1 208 ? 4.226 -3.053 10.452 1.00 95.62 208 THR A CA 1
ATOM 1570 C C . THR A 1 208 ? 3.862 -3.550 11.862 1.00 95.62 208 THR A C 1
ATOM 1572 O O . THR A 1 208 ? 3.283 -2.791 12.648 1.00 95.62 208 THR A O 1
ATOM 1575 N N . PRO A 1 209 ? 4.216 -4.799 12.228 1.00 92.88 209 PRO A N 1
ATOM 1576 C CA . PRO A 1 209 ? 4.055 -5.305 13.595 1.00 92.88 209 PRO A CA 1
ATOM 1577 C C . PRO A 1 209 ? 4.753 -4.440 14.650 1.00 92.88 209 PRO A C 1
ATOM 1579 O O . PRO A 1 209 ? 4.254 -4.285 15.758 1.00 92.88 209 PRO A O 1
ATOM 1582 N N . THR A 1 210 ? 5.890 -3.840 14.289 1.00 90.81 210 THR A N 1
ATOM 1583 C CA . THR A 1 210 ? 6.717 -2.999 15.166 1.00 90.81 210 THR A CA 1
ATOM 1584 C C . THR A 1 210 ? 6.231 -1.551 15.259 1.00 90.81 210 THR A C 1
ATOM 1586 O O . THR A 1 210 ? 6.849 -0.747 15.950 1.00 90.81 210 THR A O 1
ATOM 1589 N N . GLY A 1 211 ? 5.136 -1.193 14.579 1.00 89.62 211 GLY A N 1
ATOM 1590 C CA . GLY A 1 211 ? 4.570 0.157 14.620 1.00 89.62 211 GLY A CA 1
ATOM 1591 C C . GLY A 1 211 ? 5.217 1.156 13.655 1.00 89.62 211 GLY A C 1
ATOM 1592 O O . GLY A 1 211 ? 4.926 2.345 13.722 1.00 89.62 211 GLY A O 1
ATOM 1593 N N . GLU A 1 212 ? 6.060 0.716 12.720 1.00 95.06 212 GLU A N 1
ATOM 1594 C CA . GLU A 1 212 ? 6.473 1.578 11.606 1.00 95.06 212 GLU A CA 1
ATOM 1595 C C . GLU A 1 212 ? 5.344 1.721 10.577 1.00 95.06 212 GLU A C 1
ATOM 1597 O O . GLU A 1 212 ? 4.654 0.743 10.267 1.00 95.06 212 GLU A O 1
ATOM 1602 N N .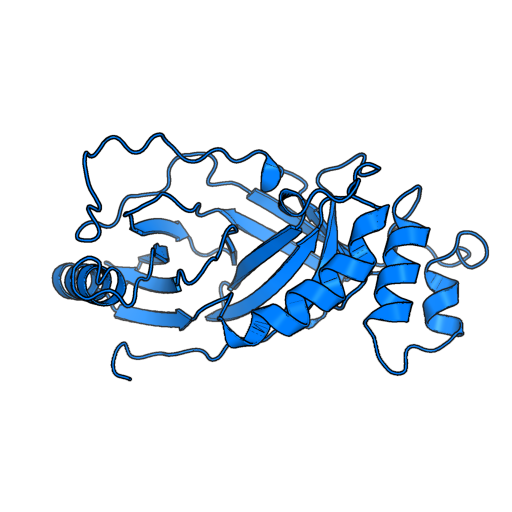 ALA A 1 213 ? 5.204 2.927 10.019 1.00 96.62 213 ALA A N 1
ATOM 1603 C CA . ALA A 1 213 ? 4.186 3.282 9.037 1.00 96.62 213 ALA A CA 1
ATOM 1604 C C . ALA A 1 213 ? 4.802 3.722 7.701 1.00 96.62 213 ALA A C 1
ATOM 1606 O O . ALA A 1 213 ? 5.819 4.422 7.677 1.00 96.62 213 ALA A O 1
ATOM 1607 N N . TYR A 1 214 ? 4.153 3.356 6.594 1.00 96.88 214 TYR A N 1
ATOM 1608 C CA . TYR A 1 214 ? 4.576 3.726 5.242 1.00 96.88 214 TYR A CA 1
ATOM 1609 C C . TYR A 1 214 ? 3.382 4.090 4.365 1.00 96.88 214 TYR A C 1
ATOM 1611 O O . TYR A 1 214 ? 2.298 3.521 4.497 1.00 96.88 214 TYR A O 1
ATOM 1619 N N . ALA A 1 215 ? 3.616 5.008 3.432 1.00 95.94 215 ALA A N 1
ATOM 1620 C CA . ALA A 1 215 ? 2.738 5.259 2.301 1.00 95.94 215 ALA A CA 1
ATOM 1621 C C . ALA A 1 215 ? 3.471 4.851 1.022 1.00 95.94 215 ALA A C 1
ATOM 1623 O O . ALA A 1 215 ? 4.543 5.389 0.731 1.00 95.94 215 ALA A O 1
ATOM 1624 N N . ILE A 1 216 ? 2.926 3.887 0.285 1.00 96.56 216 ILE A N 1
ATOM 1625 C CA . ILE A 1 216 ? 3.542 3.331 -0.921 1.00 96.56 216 ILE A CA 1
ATOM 1626 C C . ILE A 1 216 ? 2.610 3.595 -2.093 1.00 96.56 216 ILE A C 1
ATOM 1628 O O . ILE A 1 216 ? 1.540 3.007 -2.183 1.00 96.56 216 ILE A O 1
ATOM 1632 N N . GLU A 1 217 ? 3.013 4.478 -2.994 1.00 96.12 217 GLU A N 1
ATOM 1633 C CA . GLU A 1 217 ? 2.292 4.691 -4.243 1.00 96.12 217 GLU A CA 1
ATOM 1634 C C . GLU A 1 217 ? 2.786 3.690 -5.283 1.00 96.12 217 GLU A C 1
ATOM 1636 O O . GLU A 1 217 ? 3.996 3.495 -5.438 1.00 96.12 217 GLU A O 1
ATOM 1641 N N . ALA A 1 218 ? 1.859 3.034 -5.971 1.00 97.00 218 ALA A N 1
ATOM 1642 C CA . ALA A 1 218 ? 2.176 2.046 -6.988 1.00 97.00 218 ALA A CA 1
ATOM 1643 C C . ALA A 1 218 ? 1.061 1.947 -8.030 1.00 97.00 218 ALA A C 1
ATOM 1645 O O . ALA A 1 218 ? -0.080 2.333 -7.771 1.00 97.00 218 ALA A O 1
ATOM 1646 N N . PHE A 1 219 ? 1.386 1.384 -9.192 1.00 96.38 219 PHE A N 1
ATOM 1647 C CA . PHE A 1 219 ? 0.411 1.070 -10.230 1.00 96.38 219 PHE A CA 1
ATOM 1648 C C . PHE A 1 219 ? 0.432 -0.406 -10.617 1.00 96.38 219 PHE A C 1
ATOM 1650 O O . PHE A 1 219 ? 1.458 -1.079 -10.500 1.00 96.38 219 PHE A O 1
ATOM 1657 N N . LYS A 1 220 ? -0.711 -0.882 -11.107 1.00 95.00 220 LYS A N 1
ATOM 1658 C CA . LYS A 1 220 ? -0.904 -2.203 -11.697 1.00 95.00 220 LYS A CA 1
ATOM 1659 C C . LYS A 1 220 ? -0.673 -2.116 -13.214 1.00 95.00 220 LYS A C 1
ATOM 1661 O O . LYS A 1 220 ? -1.536 -1.581 -13.906 1.00 95.00 220 LYS A O 1
ATOM 1666 N N . PRO A 1 221 ? 0.465 -2.590 -13.753 1.00 92.75 221 PRO A N 1
ATOM 1667 C CA . PRO A 1 221 ? 0.694 -2.565 -15.195 1.00 92.75 221 PRO A CA 1
ATOM 1668 C C . PRO A 1 221 ? -0.225 -3.551 -15.919 1.00 92.75 221 PRO A C 1
ATOM 1670 O O . PRO A 1 221 ? -0.477 -4.647 -15.417 1.00 92.75 221 PRO A O 1
ATOM 1673 N N . LEU A 1 222 ? -0.646 -3.208 -17.140 1.00 88.75 222 LEU A N 1
ATOM 1674 C CA . LEU A 1 222 ? -1.464 -4.091 -17.989 1.00 88.75 222 LEU A CA 1
ATOM 1675 C C . LEU A 1 222 ? -0.758 -5.409 -18.322 1.00 88.75 222 LEU A C 1
ATOM 1677 O O . LEU A 1 222 ? -1.393 -6.451 -18.433 1.00 88.75 222 LEU A O 1
ATOM 1681 N N . ALA A 1 223 ? 0.569 -5.367 -18.444 1.00 81.56 223 ALA A N 1
ATOM 1682 C CA . ALA A 1 223 ? 1.393 -6.537 -18.729 1.00 81.56 223 ALA A CA 1
ATOM 1683 C C . ALA A 1 223 ? 1.691 -7.405 -17.487 1.00 81.56 223 ALA A C 1
ATOM 1685 O O . ALA A 1 223 ? 2.476 -8.352 -17.580 1.00 81.56 223 ALA A O 1
ATOM 1686 N N . ALA A 1 224 ? 1.132 -7.084 -16.313 1.00 79.94 224 ALA A N 1
ATOM 1687 C CA . ALA A 1 224 ? 1.340 -7.877 -15.106 1.00 79.94 224 ALA A CA 1
ATOM 1688 C C . ALA A 1 224 ? 0.714 -9.270 -15.253 1.00 79.94 224 ALA A C 1
ATOM 1690 O O . ALA A 1 224 ? -0.503 -9.420 -15.275 1.00 79.94 224 ALA A O 1
ATOM 1691 N N . VAL A 1 225 ? 1.563 -10.297 -15.282 1.00 73.81 225 VAL A N 1
ATOM 1692 C CA . VAL A 1 225 ? 1.131 -11.706 -15.318 1.00 73.81 225 VAL A CA 1
ATOM 1693 C C . VAL A 1 225 ? 0.712 -12.206 -13.927 1.00 73.81 225 VAL A C 1
ATOM 1695 O O . VAL A 1 225 ? -0.075 -13.137 -13.801 1.00 73.81 225 VAL A O 1
ATOM 1698 N N . GLN A 1 226 ? 1.238 -11.587 -12.868 1.00 84.00 226 GLN A N 1
ATOM 1699 C CA . GLN A 1 226 ? 0.917 -11.888 -11.470 1.00 84.00 226 GLN A CA 1
ATOM 1700 C C . GLN A 1 226 ? 0.222 -10.696 -10.808 1.00 84.00 226 GLN A C 1
ATOM 1702 O O . GLN A 1 226 ? -0.019 -9.663 -11.440 1.00 84.00 226 GLN A O 1
ATOM 1707 N N . ASN A 1 227 ? -0.042 -10.793 -9.506 1.00 91.56 227 ASN A N 1
ATOM 1708 C CA . ASN A 1 227 ? -0.510 -9.683 -8.677 1.00 91.56 227 ASN A CA 1
ATOM 1709 C C . ASN A 1 227 ? 0.632 -8.684 -8.390 1.00 91.56 227 ASN A C 1
ATOM 1711 O O . ASN A 1 227 ? 0.913 -8.356 -7.242 1.00 91.56 227 ASN A O 1
ATOM 1715 N N . ASP A 1 228 ? 1.345 -8.258 -9.431 1.00 93.75 228 ASP A N 1
ATOM 1716 C CA . ASP A 1 228 ? 2.508 -7.381 -9.337 1.00 93.75 228 ASP A CA 1
ATOM 1717 C C . ASP A 1 228 ? 2.089 -5.917 -9.491 1.00 93.75 228 ASP A C 1
ATOM 1719 O O . ASP A 1 228 ? 1.339 -5.574 -10.405 1.00 93.75 228 ASP A O 1
ATOM 1723 N N . TRP A 1 229 ? 2.606 -5.062 -8.612 1.00 96.44 229 TRP A N 1
ATOM 1724 C CA . TRP A 1 229 ? 2.411 -3.614 -8.619 1.00 96.44 229 TRP A CA 1
ATOM 1725 C C . TRP A 1 229 ? 3.770 -2.910 -8.639 1.00 96.44 229 TRP A C 1
ATOM 1727 O O . TRP A 1 229 ? 4.621 -3.184 -7.790 1.00 96.44 229 TRP A O 1
ATOM 1737 N N . ILE A 1 230 ? 3.993 -1.992 -9.582 1.00 96.44 230 ILE A N 1
ATOM 1738 C CA . ILE A 1 230 ? 5.245 -1.231 -9.687 1.00 96.44 230 ILE A CA 1
ATOM 1739 C C . ILE A 1 230 ? 5.139 0.033 -8.835 1.00 96.44 230 ILE A C 1
ATOM 1741 O O . ILE A 1 230 ? 4.253 0.862 -9.026 1.00 96.44 230 ILE A O 1
ATOM 1745 N N . VAL A 1 231 ? 6.075 0.195 -7.905 1.00 97.38 231 VAL A N 1
ATOM 1746 C CA . VAL A 1 231 ? 6.132 1.321 -6.970 1.00 97.38 231 VAL A CA 1
ATOM 1747 C C . VAL A 1 231 ? 6.576 2.592 -7.686 1.00 97.38 231 VAL A C 1
ATOM 1749 O O . VAL A 1 231 ? 7.603 2.590 -8.354 1.00 97.38 231 VAL A O 1
ATOM 1752 N N . THR A 1 232 ? 5.879 3.704 -7.489 1.00 97.19 232 THR A N 1
ATOM 1753 C CA . THR A 1 232 ? 6.247 5.034 -8.008 1.00 97.19 232 THR A CA 1
ATOM 1754 C C . THR A 1 232 ? 6.760 5.962 -6.914 1.00 97.19 232 THR A C 1
ATOM 1756 O O . THR A 1 232 ? 7.577 6.837 -7.194 1.00 97.19 232 THR A O 1
ATOM 1759 N N . ALA A 1 233 ? 6.346 5.760 -5.661 1.00 95.62 233 ALA A N 1
ATOM 1760 C CA . ALA A 1 233 ? 6.859 6.492 -4.506 1.00 95.62 233 ALA A CA 1
ATOM 1761 C C . ALA A 1 233 ? 6.732 5.690 -3.210 1.00 95.62 233 ALA A C 1
ATOM 1763 O O . ALA A 1 233 ? 5.848 4.853 -3.053 1.00 95.62 233 ALA A O 1
ATOM 1764 N N . VAL A 1 234 ? 7.611 5.991 -2.255 1.00 94.94 234 VAL A N 1
ATOM 1765 C CA . VAL A 1 234 ? 7.534 5.489 -0.880 1.00 94.94 234 V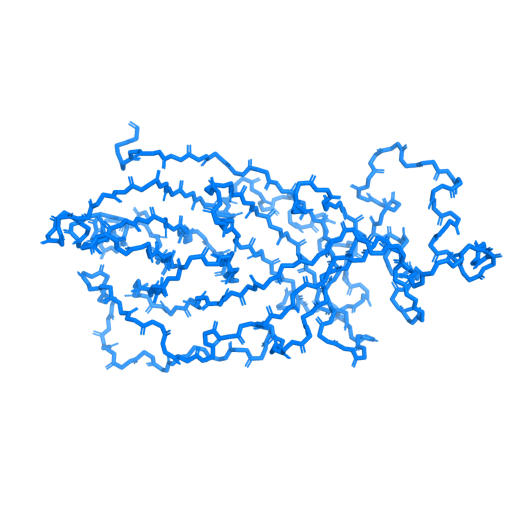AL A CA 1
ATOM 1766 C C . VAL A 1 234 ? 7.827 6.643 0.056 1.00 94.94 234 VAL A C 1
ATOM 1768 O O . VAL A 1 234 ? 8.807 7.361 -0.138 1.00 94.94 234 VAL A O 1
ATOM 1771 N N . ARG A 1 235 ? 6.988 6.816 1.073 1.00 92.94 235 ARG A N 1
ATOM 1772 C CA . ARG A 1 235 ? 7.108 7.882 2.067 1.00 92.94 235 ARG A CA 1
ATOM 1773 C C . ARG A 1 235 ? 6.966 7.306 3.470 1.00 92.94 235 ARG A C 1
ATOM 1775 O O . ARG A 1 235 ? 6.221 6.347 3.681 1.00 92.94 235 ARG A O 1
ATOM 1782 N N . ARG A 1 236 ? 7.652 7.931 4.431 1.00 92.69 236 ARG A N 1
ATOM 1783 C CA . ARG A 1 236 ? 7.363 7.781 5.863 1.00 92.69 236 ARG A CA 1
ATOM 1784 C C . ARG A 1 236 ? 6.420 8.923 6.256 1.00 92.69 236 ARG A C 1
ATOM 1786 O O . ARG A 1 236 ? 6.884 10.057 6.357 1.00 92.69 236 ARG A O 1
ATOM 1793 N N . PRO A 1 237 ? 5.110 8.668 6.386 1.00 91.12 237 PRO A N 1
ATOM 1794 C CA . PRO A 1 237 ? 4.160 9.704 6.757 1.00 91.12 237 PRO A CA 1
ATOM 1795 C C . PRO A 1 237 ? 4.418 10.161 8.196 1.00 91.12 237 PRO A C 1
ATOM 1797 O O . PRO A 1 237 ? 4.982 9.420 9.003 1.00 91.12 237 PRO A O 1
ATOM 1800 N N . GLN A 1 238 ? 3.982 11.376 8.529 1.00 89.56 238 GLN A N 1
ATOM 1801 C CA . GLN A 1 238 ? 4.038 11.859 9.906 1.00 89.56 238 GLN A CA 1
ATOM 1802 C C . GLN A 1 238 ? 3.141 10.982 10.788 1.00 89.56 238 GLN A C 1
ATOM 1804 O O . GLN A 1 238 ? 1.916 10.979 10.644 1.00 89.56 238 GLN A O 1
ATOM 1809 N N . ILE A 1 239 ? 3.769 10.245 11.701 1.00 90.62 239 ILE A N 1
ATOM 1810 C CA . ILE A 1 239 ? 3.085 9.401 12.677 1.00 90.62 239 ILE A CA 1
ATOM 1811 C C . ILE A 1 239 ? 2.598 10.277 13.829 1.00 90.62 239 ILE A C 1
ATOM 1813 O O . ILE A 1 239 ? 3.337 11.123 14.332 1.00 90.62 239 ILE A O 1
ATOM 1817 N N . ARG A 1 240 ? 1.357 10.058 14.261 1.00 87.50 240 ARG A N 1
ATOM 1818 C CA . ARG A 1 240 ? 0.761 10.730 15.416 1.00 87.50 240 ARG A CA 1
ATOM 1819 C C . ARG A 1 240 ? 0.332 9.700 16.450 1.00 87.50 240 ARG A C 1
ATOM 1821 O O . ARG A 1 240 ? -0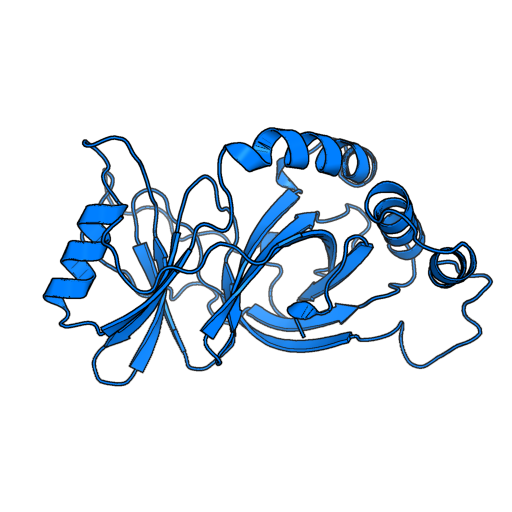.387 8.757 16.134 1.00 87.50 240 ARG A O 1
ATOM 1828 N N . THR A 1 241 ? 0.776 9.881 17.687 1.00 83.94 241 THR A N 1
ATOM 1829 C CA . THR A 1 241 ? 0.465 8.999 18.827 1.00 83.94 241 THR A CA 1
ATOM 1830 C C . THR A 1 241 ? -0.657 9.552 19.707 1.00 83.94 241 THR A C 1
ATOM 1832 O O . THR A 1 241 ? -1.160 8.850 20.576 1.00 83.94 241 THR A O 1
ATOM 1835 N N . SER A 1 242 ? -1.121 10.773 19.424 1.00 76.56 242 SER A N 1
ATOM 1836 C CA . SER A 1 242 ? -2.318 11.383 20.001 1.00 76.56 242 SER A CA 1
ATOM 1837 C C . SER A 1 242 ? -3.279 11.850 18.905 1.00 76.56 242 SER A C 1
ATOM 1839 O O . SER A 1 242 ? -2.881 12.130 17.771 1.00 76.56 242 SER A O 1
ATOM 1841 N N . TRP A 1 243 ? -4.571 11.921 19.226 1.00 70.06 243 TRP A N 1
ATOM 1842 C CA . TRP A 1 243 ? -5.595 12.479 18.331 1.00 70.06 243 TRP A CA 1
ATOM 1843 C C . TRP A 1 243 ? -5.661 14.0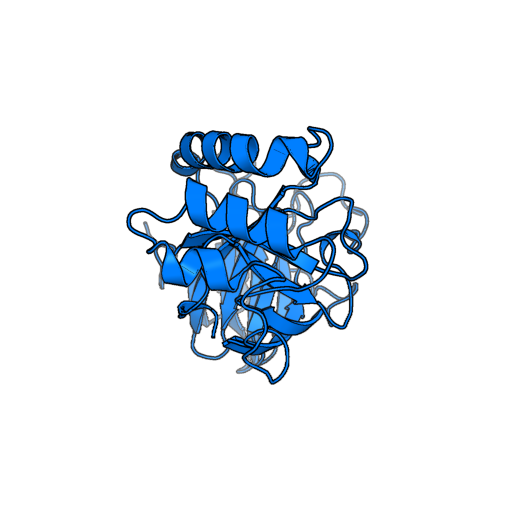12 18.341 1.00 70.06 243 TRP A C 1
ATOM 1845 O O . TRP A 1 243 ? -6.214 14.608 17.407 1.00 70.06 243 TRP A O 1
ATOM 1855 N N . THR A 1 244 ? -5.101 14.634 19.381 1.00 58.88 244 THR A N 1
ATOM 1856 C CA . THR A 1 244 ? -4.925 16.084 19.495 1.00 58.88 244 THR A CA 1
ATOM 1857 C C . THR A 1 244 ? -3.962 16.580 18.419 1.00 58.88 244 THR A C 1
ATOM 1859 O O . THR A 1 244 ? -2.946 15.939 18.145 1.00 58.88 244 THR A O 1
ATOM 1862 N N . VAL A 1 245 ? -4.362 17.661 17.741 1.00 45.50 245 VAL A N 1
ATOM 1863 C CA . VAL A 1 245 ? -3.570 18.337 16.701 1.00 45.50 245 VAL A CA 1
ATOM 1864 C C . VAL A 1 245 ? -2.436 19.106 17.349 1.00 45.50 245 VAL A C 1
ATOM 1866 O O . VAL A 1 245 ? -2.706 19.738 18.393 1.00 45.50 245 VAL A O 1
#

Solvent-accessible surface area (backbone atoms only — not comparable to full-atom values): 13058 Å² total; per-residue (Å²): 98,76,89,73,57,49,33,18,21,34,44,34,30,76,51,47,41,73,90,74,64,73,61,74,78,77,87,58,96,64,68,56,26,60,51,79,40,80,44,74,77,72,30,65,28,34,45,37,37,34,25,57,27,50,68,73,80,47,9,63,56,25,34,50,41,25,66,76,59,36,89,87,70,49,69,72,62,49,43,55,26,39,83,86,54,55,90,66,80,78,72,43,50,66,70,41,71,45,60,29,32,32,29,58,59,45,87,40,26,25,25,25,34,80,53,76,53,26,37,41,30,51,78,45,88,42,25,33,42,37,34,32,30,45,96,89,41,42,32,40,28,28,28,43,40,42,87,50,80,96,48,34,23,52,60,30,42,51,52,37,38,59,76,61,67,38,48,66,60,36,34,34,48,55,32,57,80,87,47,50,69,59,48,52,58,48,44,66,70,46,28,82,49,36,80,66,45,66,86,42,46,44,38,30,33,34,38,41,64,88,69,53,57,37,18,38,30,30,31,46,44,73,75,47,89,59,45,41,26,43,24,57,39,63,44,74,52,75,76,33,67,60,92,73,130

Radius of gyration: 18.46 Å; Cα contacts (8 Å, |Δi|>4): 559; chains: 1; bounding box: 53×35×47 Å

Sequence (245 aa):
MFEKIKPGHVLRFNGTDPGNIVPPAATAVGNDITAETLWTAQSALGRVDVLSHPTGPLADMAAEVARKLRPGISLTRLASYSDIAKEHSSQNRFIGAALCDFVGYVDGRSNYIATDRAVISKDFSGCLMVSYVVGGQRRVAHSAASQDPARDCKQAFLTTLRGLNAQQLLWFKPYTNDEAAGFIQRFAVARAHVDGNVNCMTTFGVVTPTGEAYAIEAFKPLAAVQNDWIVTAVRRPQIRTSWTV